Protein 6M3G (pdb70)

B-factor: mean 27.52, std 10.31, range [12.88, 71.53]

InterPro domains:
  IPR019361 Histone PARylation factor 1 [PF10228] (37-336)
  IPR019361 Histone PARylation factor 1 [PTHR13386] (12-345)

Radius of gyration: 20.21 Å; Cα contacts (8 Å, |Δi|>4): 489; chains: 1; bounding box: 52×51×47 Å

Solvent-accessible surface area: 14453 Å² total; per-residue (Å²): 111,130,82,90,65,65,0,41,105,70,11,115,10,58,6,18,84,8,0,19,64,0,21,92,18,0,62,114,40,50,110,89,127,15,3,45,21,0,54,106,25,13,45,2,54,0,3,0,0,0,7,1,23,35,27,93,22,207,130,44,8,9,22,7,41,19,6,31,41,2,0,3,7,1,6,4,0,0,23,16,89,79,166,46,8,34,0,0,0,1,2,2,14,12,16,122,110,118,11,33,4,0,0,17,1,42,8,102,144,50,18,69,3,58,13,15,0,25,4,0,0,0,1,0,39,41,30,0,29,123,51,36,202,111,70,114,74,80,34,48,106,83,3,107,59,8,25,116,78,0,46,73,20,0,173,130,65,67,42,48,38,102,81,119,8,110,119,9,114,78,27,76,155,141,36,35,25,144,4,9,0,33,6,3,6,29,7,97,65,71,196,109,108,56,8,40,82,130,13,70,66,88,52,54,54,0,92,147,26,0,106,76,0,53,108,21,89,46,123,73,98,31,138,94,22,23,42,42,0,91,103,4,20,61,98,4,113,109,0,22,111,90,59,10,50,0,4,1,0,6,0,0,0,0,0,0,2,69,9,18,118,78,1,39,165,8,0,32,96,9,0,14,85,1,0,65,59,24,170,23,80,16,0,2,70,3,0,86,60,3,24,90,87,22,36,127,74,146,16,48,63,52,118

Nearest PDB structures (foldseek):
  6m3g-assembly1_A  TM=1.003E+00  e=3.624E-53  Homo sapiens
  6m3i-assembly1_A  TM=9.997E-01  e=5.090E-49  Homo sapiens
  6tx2-assembly1_A  TM=9.938E-01  e=4.593E-49  Homo sapiens
  6m3h-assembly1_A  TM=9.986E-01  e=1.671E-47  Mus musculus
  6tx3-assembly1_A  TM=9.939E-01  e=2.815E-46  Homo sapiens

Organism: Homo sapiens (NCBI:txid9606)

Foldseek 3Di:
DVLQCVLCVLLVAHEDPLVVLQLVLLCVQPVVASQCSCCVLQQKGFDQSVCSVVVLQCFHSLLALQAQLRASQWGWTMFGDLVQRWTKTFGHLFRVDYGQAIWIHRRNPANATQQQFRHVLLNVLVSLVVVLVDDDPVSNVVSVVSNVSSVVSCVVVVGDNDSQDPSNVVVVVQFPDLAPRRVGHHADQDPVRQAADEFPDDLVVVLVLVVQLVPPPDPVSNVVSCVSVVVRVVVCVVSVVRNNLVSLCRSLSNLSRSRDLVCLVVNLVRHLVSCVSRVRNSSSVSSNVCSVPSDNDDSRRSD

GO terms:
  GO:0090734 site of DNA damage (C, IDA)
  GO:0006281 DNA repair (P, IDA)
  GO:0006302 double-strand break repair (P, IDA)
  GO:0000785 chromatin (C, IDA)
  GO:0005634 nucleus (C, IDA)
  GO:0003682 chromatin binding (F, IDA)
  GO:0010835 regulation of protein ADP-ribosylation (P, IDA)
  GO:0042393 histone binding (F, IDA)
  GO:0140768 protein ADP-ribosyltransferase-substrate adaptor activity (F, IDA)
  GO:0005694 chromosome (C, EXP)
  GO:0006974 DNA damage response (P, IMP)
  GO:0005515 protein binding (F, IPI)
  GO:0140861 DNA repair-dependent chromatin remodeling (P, IDA)

Secondary structure (DSSP, 8-state):
-HHHHHHHHHHT----HHHHHHHHHHHHH-SS-GGGTTHHHHS-EE-THHHHHTTTT---TTSTT--TT--TTEEEEEE--TTTTEEEEEE-SSTTS--SEEEEEETTT-S--EE--SSHHHHHHHHHHHHHTT--HHHHHHHHHHHHHHHHHHHHHT----SS-HHHHHHHTT-SB-TTTSS-B-----TT-TT----SS-HHHHHHHHHHHHT-SSHHHHHHHTHHHHHHHHHHHHHHHTT-THHHHHHHHHHHHH--GGGHHHHHHHHHHHHHHTT-HHHHHHHHHHHHT--SS---TT-

Structure (mmCIF, N/CA/C/O backbone):
data_6M3G
#
_entry.id   6M3G
#
_cell.length_a   89.981
_cell.length_b   89.981
_cell.length_c   226.880
_cell.angle_alpha   90.000
_cell.angle_beta   90.000
_cell.angle_gamma   120.000
#
_symmetry.space_group_name_H-M   'H 3 2'
#
loop_
_entity.id
_entity.type
_entity.pdbx_description
1 polymer 'Histone PARylation factor 1'
2 water water
#
loop_
_atom_site.group_PDB
_atom_site.id
_atom_site.type_symbol
_atom_site.label_atom_id
_atom_site.label_alt_id
_atom_site.label_comp_id
_atom_site.label_asym_id
_atom_site.label_entity_id
_atom_site.label_seq_id
_atom_site.pdbx_PDB_ins_code
_atom_site.Cartn_x
_atom_site.Cartn_y
_atom_site.Cartn_z
_atom_site.occupancy
_atom_site.B_iso_or_equiv
_atom_site.auth_seq_id
_atom_site.auth_comp_id
_atom_site.auth_asym_id
_atom_site.auth_atom_id
_atom_site.pdbx_PDB_model_num
ATOM 1 N N . SER A 1 35 ? 45.32800 8.71300 73.05600 1.000 59.84814 35 SER A N 1
ATOM 2 C CA . SER A 1 35 ? 44.20200 9.62200 73.16700 1.000 59.32720 35 SER A CA 1
ATOM 3 C C . SER A 1 35 ? 44.31900 10.79000 72.18700 1.000 63.10750 35 SER A C 1
ATOM 4 O O . SER A 1 35 ? 43.32100 11.38800 71.81900 1.000 61.27014 35 SER A O 1
ATOM 6 N N . ASP A 1 36 ? 45.54200 11.14600 71.81500 1.000 63.96011 36 ASP A N 1
ATOM 7 C CA . ASP A 1 36 ? 45.77500 12.21000 70.84600 1.000 59.91804 36 ASP A CA 1
ATOM 8 C C . ASP A 1 36 ? 45.23300 11.82800 69.47600 1.000 56.49711 36 ASP A C 1
ATOM 9 O O . ASP A 1 36 ? 44.67100 12.64800 68.76700 1.000 53.56315 36 ASP A O 1
ATOM 14 N N . LEU A 1 37 ? 45.45500 10.58100 69.09200 1.000 49.32994 37 LEU A N 1
ATOM 15 C CA . LEU A 1 37 ? 44.97900 10.08300 67.81300 1.000 51.89342 37 LEU A CA 1
ATOM 16 C C . LEU A 1 37 ? 43.45700 10.05800 67.79400 1.000 45.11208 37 LEU A C 1
ATOM 17 O O . LEU A 1 37 ? 42.84600 10.37200 66.79200 1.000 46.73890 37 LEU A O 1
ATOM 22 N N . ARG A 1 38 ? 42.85100 9.69400 68.91700 1.000 46.18396 38 ARG A N 1
ATOM 23 C CA . ARG A 1 38 ? 41.39800 9.67400 69.03600 1.000 43.76766 38 ARG A CA 1
ATOM 24 C C . ARG A 1 38 ? 40.83900 11.06100 68.85900 1.000 45.01264 38 ARG A C 1
ATOM 25 O O . ARG A 1 38 ? 39.82600 11.23600 68.22100 1.000 37.59289 38 ARG A O 1
ATOM 33 N N . LYS A 1 39 ? 41.51000 12.05700 69.43300 1.000 45.15356 39 LYS A N 1
ATOM 34 C CA . LYS A 1 39 ? 41.07900 13.43500 69.31300 1.000 45.98375 39 LYS A CA 1
ATOM 35 C C . LYS A 1 39 ? 41.10600 13.88400 67.87100 1.000 45.55369 39 LYS A C 1
ATOM 36 O O . LYS A 1 39 ? 40.20500 14.57400 67.41900 1.000 42.20043 39 LYS A O 1
ATOM 39 N N . GLU A 1 40 ? 42.14600 13.48300 67.15400 1.000 38.56165 40 GLU A N 1
ATOM 40 C CA . GLU A 1 40 ? 42.28600 13.81900 65.76300 1.000 40.45957 40 GLU A CA 1
ATOM 41 C C . GLU A 1 40 ? 41.14200 13.21400 64.97000 1.000 41.86980 40 GLU A C 1
ATOM 42 O O . GLU A 1 40 ? 40.52200 13.88400 64.17100 1.000 34.63373 40 GLU A O 1
ATOM 48 N N . VAL A 1 41 ? 40.87500 11.93900 65.19400 1.000 36.48214 41 VAL A N 1
ATOM 49 C CA . VAL A 1 41 ? 39.79200 11.30200 64.45200 1.000 40.49804 41 VAL A CA 1
ATOM 50 C C . VAL A 1 41 ? 38.47300 12.00000 64.75200 1.000 34.35995 41 VAL A C 1
ATOM 51 O O . VAL A 1 41 ? 37.71000 12.35700 63.84600 1.000 35.76271 41 VAL A O 1
ATOM 55 N N . GLU A 1 42 ? 38.19800 12.22600 66.03100 1.000 34.14271 42 GLU A N 1
ATOM 56 C CA . GLU A 1 42 ? 36.88700 12.71700 66.41700 1.000 34.95956 42 GLU A CA 1
ATOM 57 C C . GLU A 1 42 ? 36.72500 14.20600 66.13600 1.000 38.42646 42 GLU A C 1
ATOM 58 O O . GLU A 1 42 ? 35.61200 14.65000 65.83700 1.000 38.57423 42 GLU A O 1
ATOM 64 N N . ASN A 1 43 ? 37.80800 14.98700 66.17600 1.000 36.96164 43 ASN A N 1
ATOM 65 C CA . ASN A 1 43 ? 37.68400 16.40300 65.83500 1.000 40.15631 43 ASN A CA 1
ATOM 66 C C . ASN A 1 43 ? 37.48700 16.61700 64.33900 1.000 37.15507 43 ASN A C 1
ATOM 67 O O . ASN A 1 43 ? 36.79500 17.56100 63.93800 1.000 37.66346 43 ASN A O 1
ATOM 72 N N . HIS A 1 44 ? 38.08500 15.76600 63.50200 1.000 33.58938 44 HIS A N 1
ATOM 73 C CA . HIS A 1 44 ? 37.91100 15.92200 62.06000 1.000 30.11728 44 HIS A CA 1
ATOM 74 C C . HIS A 1 44 ? 36.45900 15.71400 61.64900 1.000 29.49454 44 HIS A C 1
ATOM 75 O O . HIS A 1 44 ? 35.95400 16.41900 60.76900 1.000 32.75457 44 HIS A O 1
ATOM 82 N N . TYR A 1 45 ? 35.77800 14.74900 62.26500 1.000 26.26793 45 TYR A N 1
ATOM 83 C CA . TYR A 1 45 ? 34.37800 14.49700 61.95700 1.000 29.03263 45 TYR A CA 1
ATOM 84 C C . TYR A 1 45 ? 33.42000 15.21400 62.89700 1.000 34.68395 45 TYR A C 1
ATOM 85 O O . TYR A 1 45 ? 32.21700 15.25300 62.61300 1.000 28.53173 45 TYR A O 1
ATOM 94 N N . LYS A 1 46 ? 33.92000 15.76500 64.00500 1.000 27.54214 46 LYS A N 1
ATOM 95 C CA . LYS A 1 46 ? 33.08000 16.33800 65.05600 1.000 29.53313 46 LYS A CA 1
ATOM 96 C C . LYS A 1 46 ? 32.06100 15.31500 65.55000 1.000 23.85560 46 LYS A C 1
ATOM 97 O O . LYS A 1 46 ? 30.93100 15.65300 65.91000 1.000 29.16423 46 LYS A O 1
ATOM 103 N N . LEU A 1 47 ? 32.48800 14.05600 65.60000 1.000 26.16332 47 LEU A N 1
ATOM 104 C CA . LEU A 1 47 ? 31.66800 12.94800 66.06500 1.000 24.11817 47 LEU A CA 1
ATOM 105 C C . LEU A 1 47 ? 32.52300 12.06600 66.96000 1.000 24.55800 47 LEU A C 1
ATOM 106 O O . LEU A 1 47 ? 33.65100 11.72400 66.59300 1.000 29.74179 47 LEU A O 1
ATOM 111 N N . SER A 1 48 ? 31.99300 11.70100 68.12100 1.000 25.30986 48 SER A N 1
ATOM 112 C CA . SER A 1 48 ? 32.63400 10.68700 68.94200 1.000 27.99749 48 SER A CA 1
ATOM 113 C C . SER A 1 48 ? 32.46100 9.31600 68.30800 1.000 30.26191 48 SER A C 1
ATOM 114 O O . SER A 1 48 ? 31.42700 9.01400 67.70300 1.000 28.06352 48 SER A O 1
ATOM 117 N N A LEU A 1 49 ? 33.47400 8.48800 68.44000 0.500 26.73733 49 LEU A N 1
ATOM 118 N N B LEU A 1 49 ? 33.46900 8.48200 68.46600 0.500 26.74221 49 LEU A N 1
ATOM 119 C CA A LEU A 1 49 ? 33.35600 7.13400 67.93000 0.500 23.81007 49 LEU A CA 1
ATOM 120 C CA B LEU A 1 49 ? 33.38300 7.13100 67.94100 0.500 23.82386 49 LEU A CA 1
ATOM 121 C C A LEU A 1 49 ? 33.27600 6.13300 69.07400 0.500 24.73796 49 LEU A C 1
ATOM 122 C C B LEU A 1 49 ? 33.28700 6.12300 69.07800 0.500 24.74044 49 LEU A C 1
ATOM 123 O O A LEU A 1 49 ? 33.95400 6.30100 70.09600 0.500 23.87853 49 LEU A O 1
ATOM 124 O O B LEU A 1 49 ? 33.96500 6.27900 70.10100 0.500 23.88098 49 LEU A O 1
ATOM 133 N N . PRO A 1 50 ? 32.45900 5.09300 68.93400 1.000 20.94432 50 PRO A N 1
ATOM 134 C CA . PRO A 1 50 ? 32.29700 4.12200 70.01500 1.000 20.46929 50 PRO A CA 1
ATOM 135 C C . PRO A 1 50 ? 33.52600 3.23600 70.14800 1.000 21.03968 50 PRO A C 1
ATOM 136 O O . PRO A 1 50 ? 34.36200 3.13300 69.24400 1.000 21.47513 50 PRO A O 1
ATOM 140 N N . GLU A 1 51 ? 33.61500 2.57200 71.30400 1.000 20.21396 51 GLU A N 1
ATOM 141 C CA . GLU A 1 51 ? 34.77700 1.73500 71.59400 1.000 21.71014 51 GLU A CA 1
ATOM 142 C C . GLU A 1 51 ? 34.97000 0.62900 70.56600 1.000 21.90117 51 GLU A C 1
ATOM 143 O O . GLU A 1 51 ? 36.11000 0.23300 70.30200 1.000 23.30898 51 GLU A O 1
ATOM 149 N N . ASP A 1 52 ? 33.89000 0.08700 69.98900 1.000 21.06250 52 ASP A N 1
ATOM 150 C CA . ASP A 1 52 ? 34.09300 -1.00000 69.03800 1.000 20.23255 52 ASP A CA 1
ATOM 151 C C . ASP A 1 52 ? 34.86700 -0.52300 67.82000 1.000 18.86915 52 ASP A C 1
ATOM 152 O O . ASP A 1 52 ? 35.55700 -1.32200 67.17000 1.000 20.18246 52 ASP A O 1
ATOM 157 N N . PHE A 1 53 ? 34.76300 0.76400 67.49200 1.000 18.26494 53 PHE A N 1
ATOM 158 C CA . PHE A 1 53 ? 35.52800 1.30200 66.37200 1.000 19.43465 53 PHE A CA 1
ATOM 159 C C . PHE A 1 53 ? 37.01900 1.11600 66.61500 1.000 18.58766 53 PHE A C 1
ATOM 160 O O . PHE A 1 53 ? 37.74900 0.60500 65.75100 1.000 19.60601 53 PHE A O 1
ATOM 168 N N . TYR A 1 54 ? 37.47800 1.50500 67.80500 1.000 21.03504 54 TYR A N 1
ATOM 169 C CA . TYR A 1 54 ? 38.89800 1.43400 68.12800 1.000 22.01629 54 TYR A CA 1
ATOM 170 C C . TYR A 1 54 ? 39.34200 -0.00200 68.36100 1.000 21.87706 54 TYR A C 1
ATOM 171 O O . TYR A 1 54 ? 40.43600 -0.39400 67.93900 1.000 22.65713 54 TYR A O 1
ATOM 180 N N . HIS A 1 55 ? 38.50900 -0.81000 69.01200 1.000 19.02921 55 HIS A N 1
ATOM 181 C CA . HIS A 1 55 ? 38.87900 -2.20800 69.18700 1.000 20.02795 55 HIS A CA 1
ATOM 182 C C . HIS A 1 55 ? 38.96700 -2.93200 67.85400 1.000 20.93055 55 HIS A C 1
ATOM 183 O O . HIS A 1 55 ? 39.82500 -3.80200 67.67700 1.000 23.32316 55 HIS A O 1
ATOM 190 N N . PHE A 1 56 ? 38.11900 -2.57100 66.88700 1.000 19.52837 56 PHE A N 1
ATOM 191 C CA . PHE A 1 56 ? 38.17800 -3.26900 65.61300 1.000 19.19726 56 PHE A CA 1
ATOM 192 C C . PHE A 1 56 ? 39.43800 -2.89400 64.83500 1.000 20.26397 56 PHE A C 1
ATOM 193 O O . PHE A 1 56 ? 39.98400 -3.72600 64.10800 1.000 22.92316 56 PHE A O 1
ATOM 201 N N . TRP A 1 57 ? 39.92400 -1.66300 64.99100 1.000 24.05797 57 TRP A N 1
ATOM 202 C CA . TRP A 1 57 ? 41.21900 -1.32200 64.40600 1.000 24.33800 57 TRP A CA 1
ATOM 203 C C . TRP A 1 57 ? 42.30800 -2.24500 64.93400 1.000 27.84533 57 TRP A C 1
ATOM 204 O O . TRP A 1 57 ? 43.08900 -2.81200 64.15900 1.000 26.52556 57 TRP A O 1
ATOM 215 N N . LYS A 1 58 ? 42.35000 -2.43100 66.25900 1.000 24.85946 58 LYS A N 1
ATOM 216 C CA . LYS A 1 58 ? 43.35700 -3.30200 66.86100 1.000 26.85847 58 LYS A CA 1
ATOM 217 C C . LYS A 1 58 ? 43.20200 -4.73600 66.37900 1.000 24.35971 58 LYS A C 1
ATOM 218 O O . LYS A 1 58 ? 44.19800 -5.44200 66.17300 1.000 27.46286 58 LYS A O 1
ATOM 222 N N . PHE A 1 59 ? 41.95900 -5.19300 66.19400 1.000 25.91735 59 PHE A N 1
ATOM 223 C CA . PHE A 1 59 ? 41.75400 -6.52600 65.64500 1.000 22.36152 59 PHE A CA 1
ATOM 224 C C . PHE A 1 59 ? 42.38000 -6.64000 64.26200 1.000 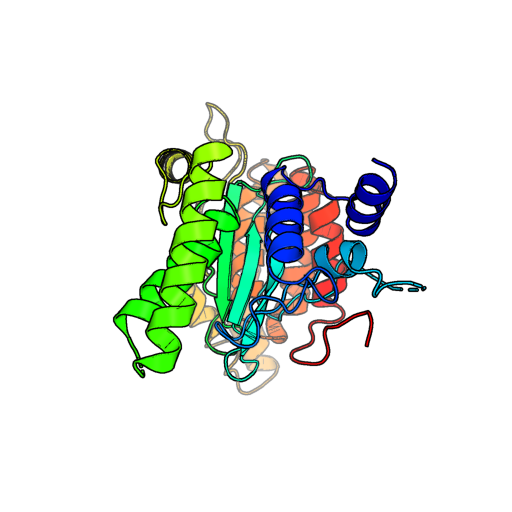27.19827 59 PHE A C 1
ATOM 225 O O . PHE A 1 59 ? 43.02800 -7.64400 63.94400 1.000 26.42751 59 PHE A O 1
ATOM 233 N N . CYS A 1 60 ? 42.18800 -5.61900 63.42300 1.000 27.48014 60 CYS A N 1
ATOM 234 C CA . CYS A 1 60 ? 42.73600 -5.64000 62.07600 1.000 28.50041 60 CYS A CA 1
ATOM 235 C C . CYS A 1 60 ? 44.24300 -5.42400 62.07400 1.000 27.78696 60 CYS A C 1
ATOM 236 O O . CYS A 1 60 ? 44.91600 -5.85100 61.12800 1.000 31.34414 60 CYS A O 1
ATOM 239 N N . GLU A 1 61 ? 44.77500 -4.76100 63.10500 1.000 27.71826 61 GLU A N 1
ATOM 240 C CA . GLU A 1 61 ? 46.22300 -4.65600 63.27300 1.000 34.45509 61 GLU A CA 1
ATOM 241 C C . GLU A 1 61 ? 46.83900 -6.01500 63.57600 1.000 34.63453 61 GLU A C 1
ATOM 242 O O . GLU A 1 61 ? 47.92600 -6.33400 63.08100 1.000 36.27530 61 GLU A O 1
ATOM 248 N N . GLU A 1 62 ? 46.17200 -6.82500 64.40100 1.000 30.50685 62 GLU A N 1
ATOM 249 C CA . GLU A 1 62 ? 46.66100 -8.18000 64.61700 1.000 27.92594 62 GLU A CA 1
ATOM 250 C C . GLU A 1 62 ? 46.61000 -8.98000 63.32300 1.000 36.89837 62 GLU A C 1
ATOM 251 O O . GLU A 1 62 ? 47.51500 -9.76800 63.03400 1.000 38.08208 62 GLU A O 1
ATOM 257 N N . LEU A 1 63 ? 45.57400 -8.77300 62.51900 1.000 33.64466 63 LEU A N 1
ATOM 258 C CA . LEU A 1 63 ? 45.47800 -9.48600 61.25100 1.000 34.95265 63 LEU A CA 1
ATOM 259 C C . LEU A 1 63 ? 46.61500 -9.12700 60.29400 1.000 32.36928 63 LEU A C 1
ATOM 260 O O . LEU A 1 63 ? 47.21000 -10.00000 59.68200 1.000 33.22488 63 LEU A O 1
ATOM 265 N N . ASP A 1 64 ? 46.91900 -7.83900 60.18600 1.000 33.08463 64 ASP A N 1
ATOM 266 C CA . ASP A 1 64 ? 47.99200 -7.37100 59.30800 1.000 34.90054 64 ASP A CA 1
ATOM 267 C C . ASP A 1 64 ? 48.53900 -6.08500 59.90100 1.000 36.28787 64 ASP A C 1
ATOM 268 O O . ASP A 1 64 ? 47.96100 -5.00200 59.70600 1.000 32.67512 64 ASP A O 1
ATOM 273 N N . PRO A 1 65 ? 49.66100 -6.15300 60.62600 1.000 35.25733 65 PRO A N 1
ATOM 274 C CA . PRO A 1 65 ? 50.21300 -4.94000 61.24800 1.000 30.28135 65 PRO A CA 1
ATOM 275 C C . PRO A 1 65 ? 50.65800 -3.89300 60.24700 1.000 32.36449 65 PRO A C 1
ATOM 276 O O . PRO A 1 65 ? 50.67700 -2.70000 60.58300 1.000 39.45273 65 PRO A O 1
ATOM 280 N N . GLU A 1 66 ? 51.02900 -4.30300 59.03000 1.000 35.25797 66 GLU A N 1
ATOM 281 C CA . GLU A 1 66 ? 51.56400 -3.36900 58.04300 1.000 38.36853 66 GLU A CA 1
ATOM 282 C C . GLU A 1 66 ? 50.46400 -2.56700 57.35400 1.000 40.27057 66 GLU A C 1
ATOM 283 O O . GLU A 1 66 ? 50.65800 -1.38300 57.05400 1.000 41.77607 66 GLU A O 1
ATOM 285 N N . LYS A 1 67 ? 49.31200 -3.18100 57.07900 1.000 37.43900 67 LYS A N 1
ATOM 286 C CA . LYS A 1 67 ? 48.19300 -2.49300 56.42700 1.000 35.71434 67 LYS A CA 1
ATOM 287 C C . LYS A 1 67 ? 46.87200 -2.93900 57.04100 1.000 32.48901 67 LYS A C 1
ATOM 288 O O . LYS A 1 67 ? 46.09800 -3.68300 56.42300 1.000 30.96028 67 LYS A O 1
ATOM 294 N N . PRO A 1 68 ? 46.56700 -2.47400 58.26100 1.000 32.81966 68 PRO A N 1
ATOM 295 C CA . PRO A 1 68 ? 45.34300 -2.94200 58.93900 1.000 29.73444 68 PRO A CA 1
ATOM 296 C C . PRO A 1 68 ? 44.07200 -2.63100 58.17500 1.000 28.90072 68 PRO A C 1
ATOM 297 O O . PRO A 1 68 ? 43.13700 -3.44400 58.18400 1.000 26.41712 68 PRO A O 1
ATOM 301 N N A SER A 1 69 ? 44.01900 -1.47400 57.50800 0.500 28.87067 69 SER A N 1
ATOM 302 N N B SER A 1 69 ? 44.11900 -1.47400 57.50800 0.500 28.81614 69 SER A N 1
ATOM 303 C CA A SER A 1 69 ? 42.81700 -1.08900 56.77700 0.500 28.06569 69 SER A CA 1
ATOM 304 C CA B SER A 1 69 ? 42.91700 -1.08900 56.77700 0.500 28.09127 69 SER A CA 1
ATOM 305 C C A SER A 1 69 ? 42.49200 -2.05700 55.65200 0.500 31.03976 69 SER A C 1
ATOM 306 C C B SER A 1 69 ? 42.59200 -2.05700 55.65200 0.500 31.03788 69 SER A C 1
ATOM 307 O O A SER A 1 69 ? 41.33700 -2.10600 55.21500 0.500 28.28457 69 SER A O 1
ATOM 308 O O B SER A 1 69 ? 41.43700 -2.10600 55.21500 0.500 28.30285 69 SER A O 1
ATOM 313 N N . ASP A 1 70 ? 43.47300 -2.82500 55.17300 1.000 26.72973 70 ASP A N 1
ATOM 314 C CA . ASP A 1 70 ? 43.27700 -3.73800 54.05300 1.000 28.73281 70 ASP A CA 1
ATOM 315 C C . ASP A 1 70 ? 43.27900 -5.20000 54.47700 1.000 28.52258 70 ASP A C 1
ATOM 316 O O . ASP A 1 70 ? 43.25200 -6.08300 53.61300 1.000 26.41279 70 ASP A O 1
ATOM 321 N N . SER A 1 71 ? 43.27700 -5.47900 55.78800 1.000 24.56081 71 SER A N 1
ATOM 322 C CA . SER A 1 71 ? 43.39900 -6.84700 56.28200 1.000 28.20014 71 SER A CA 1
ATOM 323 C C . SER A 1 71 ? 42.22900 -7.74400 55.89400 1.000 28.38949 71 SER A C 1
ATOM 324 O O . SER A 1 71 ? 42.36400 -8.97200 55.95000 1.000 27.73482 71 SER A O 1
ATOM 327 N N . LEU A 1 72 ? 41.08400 -7.17700 55.51700 1.000 26.45887 72 LEU A N 1
ATOM 328 C CA . LEU A 1 72 ? 39.94900 -7.97700 55.06700 1.000 25.32384 72 LEU A CA 1
ATOM 329 C C . LEU A 1 72 ? 39.71800 -7.87300 53.56500 1.000 24.32535 72 LEU A C 1
ATOM 330 O O . LEU A 1 72 ? 38.71600 -8.39400 53.06300 1.000 24.94695 72 LEU A O 1
ATOM 335 N N A SER A 1 73 ? 40.62200 -7.21700 52.83200 0.500 24.77828 73 SER A N 1
ATOM 336 N N B SER A 1 73 ? 40.62400 -7.22300 52.83000 0.500 24.77731 73 SER A N 1
ATOM 337 C CA A SER A 1 73 ? 40.39100 -6.98600 51.40900 0.500 26.37122 73 SER A CA 1
ATOM 338 C CA B SER A 1 73 ? 40.38100 -6.98800 51.40900 0.500 26.37126 73 SER A CA 1
ATOM 339 C C A SER A 1 73 ? 40.47000 -8.28400 50.61500 0.500 26.27611 73 SER A C 1
ATOM 340 C C B SER A 1 73 ? 40.47400 -8.28000 50.60600 0.500 26.28008 73 SER A C 1
ATOM 341 O O A SER A 1 73 ? 39.59400 -8.57200 49.79100 0.500 27.20262 73 SER A O 1
ATOM 342 O O B SER A 1 73 ? 39.61000 -8.56100 49.76600 0.500 27.19853 73 SER A O 1
ATOM 347 N N . ALA A 1 74 ? 41.52000 -9.07900 50.84100 1.000 26.89080 74 ALA A N 1
ATOM 348 C CA . ALA A 1 74 ? 41.69700 -10.30900 50.06900 1.000 30.23276 74 ALA A CA 1
ATOM 349 C C . ALA A 1 74 ? 40.58900 -11.31500 50.34100 1.000 30.77933 74 ALA A C 1
ATOM 350 O O . ALA A 1 74 ? 40.06700 -11.93500 49.40500 1.000 33.39996 74 ALA A O 1
ATOM 352 N N . SER A 1 75 ? 40.20000 -11.47600 51.61000 1.000 32.03379 75 SER A N 1
ATOM 353 C CA . SER A 1 75 ? 39.24100 -12.51500 51.97200 1.000 28.74129 75 SER A CA 1
ATOM 354 C C . SER A 1 75 ? 37.79500 -12.07100 51.79600 1.000 26.73825 75 SER A C 1
ATOM 355 O O . SER A 1 75 ? 36.94500 -12.87700 51.40400 1.000 28.83079 75 SER A O 1
ATOM 358 N N . LEU A 1 76 ? 37.49600 -10.81000 52.09200 1.000 23.84857 76 LEU A N 1
ATOM 359 C CA . LEU A 1 76 ? 36.11600 -10.33900 52.11800 1.000 26.18840 76 LEU A CA 1
ATOM 360 C C . LEU A 1 76 ? 35.80000 -9.26300 51.09000 1.000 27.58111 76 LEU A C 1
ATOM 361 O O . LEU A 1 76 ? 34.61700 -8.96000 50.87800 1.000 25.12036 76 LEU A O 1
ATOM 366 N N . GLY A 1 77 ? 36.80000 -8.67500 50.44100 1.000 24.48391 77 GLY A N 1
ATOM 367 C CA . GLY A 1 77 ? 36.50900 -7.57700 49.54900 1.000 23.03190 77 GLY A CA 1
ATOM 368 C C . GLY A 1 77 ? 36.12700 -6.30500 50.26200 1.000 24.78914 77 GLY A C 1
ATOM 369 O O . GLY A 1 77 ? 35.49800 -5.42800 49.66100 1.000 24.14164 77 GLY A O 1
ATOM 370 N N . LEU A 1 78 ? 36.49300 -6.17800 51.53300 1.000 22.33561 78 LEU A N 1
ATOM 371 C CA . LEU A 1 78 ? 36.15900 -5.01000 52.33200 1.000 23.92717 78 LEU A CA 1
ATOM 372 C C . LEU A 1 78 ? 37.42000 -4.23600 52.68000 1.000 24.05701 78 LEU A C 1
ATOM 373 O O . LEU A 1 78 ? 38.48600 -4.81800 52.89000 1.000 28.34843 78 LEU A O 1
ATOM 378 N N . GLN A 1 79 ? 37.26200 -2.93300 52.78300 1.000 18.65907 79 GLN A N 1
ATOM 379 C CA . GLN A 1 79 ? 38.33400 -2.06800 53.20500 1.000 23.25755 79 GLN A CA 1
ATOM 380 C C . GLN A 1 79 ? 37.83100 -1.06500 54.24700 1.000 27.06460 79 GLN A C 1
ATOM 381 O O . GLN A 1 79 ? 36.76600 -0.49300 54.08600 1.000 21.91919 79 GLN A O 1
ATOM 387 N N . LEU A 1 80 ? 38.60700 -0.86600 55.30200 1.000 22.52611 80 LEU A N 1
ATOM 388 C CA . LEU A 1 80 ? 38.29300 0.12500 56.32400 1.000 22.70769 80 LEU A CA 1
ATOM 389 C C . LEU A 1 80 ? 38.65800 1.51700 55.81100 1.000 26.90723 80 LEU A C 1
ATOM 390 O O . LEU A 1 80 ? 39.77100 1.73400 55.31500 1.000 26.09934 80 LEU A O 1
ATOM 395 N N . VAL A 1 81 ? 37.71100 2.45600 55.90200 1.000 24.03732 81 VAL A N 1
ATOM 396 C CA . VAL A 1 81 ? 37.88400 3.81300 55.38100 1.000 21.90655 81 VAL A CA 1
ATOM 397 C C . VAL A 1 81 ? 37.19000 4.80800 56.30300 1.000 20.93066 81 VAL A C 1
ATOM 398 O O . VAL A 1 81 ? 36.74200 4.44900 57.39800 1.000 20.90840 81 VAL A O 1
ATOM 402 N N . GLY A 1 82 ? 37.06300 6.05400 55.85200 1.000 20.08336 82 GLY A N 1
ATOM 403 C CA . GLY A 1 82 ? 36.39400 7.07200 56.62300 1.000 22.37221 82 GLY A CA 1
ATOM 404 C C . GLY A 1 82 ? 37.21600 7.51200 57.81000 1.000 25.31172 82 GLY A C 1
ATOM 405 O O . GLY A 1 82 ? 38.36700 7.93800 57.66600 1.000 23.69484 82 GLY A O 1
ATOM 406 N N . PRO A 1 83 ? 36.65900 7.41900 59.01800 1.000 21.80389 83 PRO A N 1
ATOM 407 C CA . PRO A 1 83 ? 37.49400 7.67900 60.19700 1.000 22.20317 83 PRO A CA 1
ATOM 408 C C . PRO A 1 83 ? 38.63600 6.68200 60.32200 1.000 24.47465 83 PRO A C 1
ATOM 409 O O . PRO A 1 83 ? 39.64600 6.99700 60.97200 1.000 25.19342 83 PRO A O 1
ATOM 413 N N . TYR A 1 84 ? 38.53000 5.50500 59.68900 1.000 22.09861 84 TYR A N 1
ATOM 414 C CA . TYR A 1 84 ? 39.66800 4.58600 59.66900 1.000 23.46659 84 TYR A CA 1
ATOM 415 C C . TYR A 1 84 ? 40.81400 5.13100 58.82100 1.000 27.51318 84 TYR A C 1
ATOM 416 O O . TYR A 1 84 ? 41.97100 4.75300 59.04600 1.000 27.84952 84 TYR A O 1
ATOM 425 N N . ASP A 1 85 ? 40.52000 5.99400 57.83600 1.000 23.75578 85 ASP A N 1
ATOM 426 C CA . ASP A 1 85 ? 41.60200 6.58500 57.04600 1.000 25.87986 85 ASP A CA 1
ATOM 427 C C . ASP A 1 85 ? 42.50100 7.44100 57.92100 1.000 30.38949 85 ASP A C 1
ATOM 428 O O . ASP A 1 85 ? 43.70000 7.57100 57.64300 1.000 30.05201 85 ASP A O 1
ATOM 433 N N . ILE A 1 86 ? 41.93300 8.00200 58.97600 1.000 25.17998 86 ILE A N 1
ATOM 434 C CA . ILE A 1 86 ? 42.68600 8.84100 59.89000 1.000 29.73359 86 ILE A CA 1
ATOM 435 C C . ILE A 1 86 ? 43.55100 7.96300 60.78700 1.000 38.22501 86 ILE A C 1
ATOM 436 O O . ILE A 1 86 ? 44.70700 8.26100 61.03200 1.000 36.02742 86 ILE A O 1
ATOM 441 N N . LEU A 1 87 ? 43.01300 6.83300 61.22400 1.000 30.85912 87 LEU A N 1
ATOM 442 C CA . LEU A 1 87 ? 43.77200 5.88100 62.02800 1.000 30.43718 87 LEU A CA 1
ATOM 443 C C . LEU A 1 87 ? 44.94400 5.31400 61.22900 1.000 35.24343 87 LEU A C 1
ATOM 444 O O . LEU A 1 87 ? 45.99700 5.05100 61.77100 1.000 39.41556 87 LEU A O 1
ATOM 449 N N . ALA A 1 88 ? 44.71500 5.08600 59.94400 1.000 29.94617 88 ALA A N 1
ATOM 450 C CA . ALA A 1 88 ? 45.68800 4.60200 58.98700 1.000 35.34656 88 ALA A CA 1
ATOM 451 C C . ALA A 1 88 ? 46.73600 5.64000 58.55800 1.000 40.23612 88 ALA A C 1
ATOM 452 O O . ALA A 1 88 ? 47.65400 5.30700 57.84200 1.000 42.48994 88 ALA A O 1
ATOM 454 N N . GLY A 1 89 ? 46.53800 6.90100 58.90300 1.000 36.28664 89 GLY A N 1
ATOM 455 C CA . GLY A 1 89 ? 47.48300 7.93700 58.55000 1.000 38.75437 89 GLY A CA 1
ATOM 456 C C . GLY A 1 89 ? 47.40100 8.41200 57.11600 1.000 44.44849 89 GLY A C 1
ATOM 457 O O . GLY A 1 89 ? 48.26000 9.12900 56.65100 1.000 41.17470 89 GLY A O 1
ATOM 458 N N . LYS A 1 90 ? 46.33300 8.05100 56.42000 1.000 40.32992 90 LYS A N 1
ATOM 459 C CA . LYS A 1 90 ? 46.14300 8.43400 55.02000 1.000 33.20464 90 LYS A CA 1
ATOM 460 C C . LYS A 1 90 ? 45.78900 9.89200 54.77200 1.000 33.16797 90 LYS A C 1
ATOM 461 O O . LYS A 1 90 ? 45.81500 10.34100 53.64500 1.000 39.18638 90 LYS A O 1
ATOM 467 N N . HIS A 1 91 ? 45.42100 10.60800 55.81900 1.000 32.02444 91 HIS A N 1
ATOM 468 C CA . HIS A 1 91 ? 45.03200 11.99600 55.74700 1.000 33.98594 91 HIS A CA 1
ATOM 469 C C . HIS A 1 91 ? 46.16000 12.99500 55.90200 1.000 44.65373 91 HIS A C 1
ATOM 470 O O . HIS A 1 91 ? 45.91000 14.18100 55.89300 1.000 49.63061 91 HIS A O 1
ATOM 477 N N . LYS A 1 92 ? 47.38300 12.52500 56.08300 1.000 42.37825 92 LYS A N 1
ATOM 478 C CA . LYS A 1 92 ? 48.51000 13.42800 56.30000 1.000 47.75477 92 LYS A CA 1
ATOM 479 C C . LYS A 1 92 ? 49.02100 14.16700 55.06600 1.000 46.13840 92 LYS A C 1
ATOM 480 O O . LYS A 1 92 ? 48.94100 13.67900 53.94400 1.000 54.02820 92 LYS A O 1
ATOM 486 N N . LEU A 1 100 ? 39.59100 19.92800 52.43100 1.000 49.88844 100 LEU A N 1
ATOM 487 C CA . LEU A 1 100 ? 39.46700 18.67400 53.17200 1.000 47.86814 100 LEU A CA 1
ATOM 488 C C . LEU A 1 100 ? 38.22500 18.64300 54.05800 1.000 40.57053 100 LEU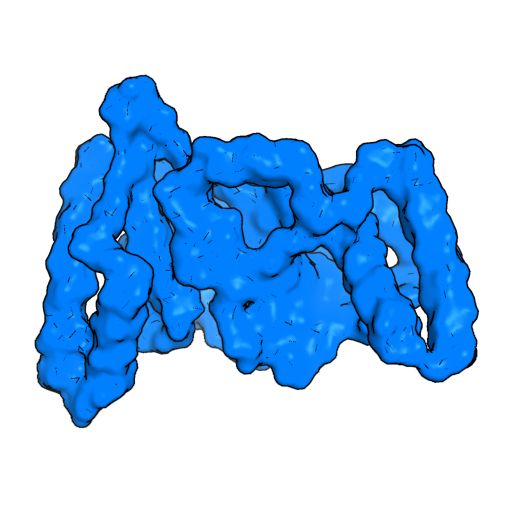 A C 1
ATOM 489 O O . LEU A 1 100 ? 38.28000 19.05800 55.19300 1.000 40.78361 100 LEU A O 1
ATOM 494 N N . ASN A 1 101 ? 37.11500 18.14700 53.52700 1.000 40.83454 101 ASN A N 1
ATOM 495 C CA . ASN A 1 101 ? 35.86800 18.10300 54.28400 1.000 34.25971 101 ASN A CA 1
ATOM 496 C C . ASN A 1 101 ? 35.45700 16.66800 54.64200 1.000 28.50835 101 ASN A C 1
ATOM 497 O O . ASN A 1 101 ? 35.04200 15.93200 53.79200 1.000 31.23445 101 ASN A O 1
ATOM 502 N N . PHE A 1 102 ? 35.51200 16.32800 55.91500 1.000 27.44137 102 PHE A N 1
ATOM 503 C CA . PHE A 1 102 ? 35.16300 14.97300 56.32100 1.000 27.17714 102 PHE A CA 1
ATOM 504 C C . PHE A 1 102 ? 33.64400 14.68400 56.28000 1.000 29.19459 102 PHE A C 1
ATOM 505 O O . PHE A 1 102 ? 33.21800 13.55700 56.31700 1.000 26.62564 102 PHE A O 1
ATOM 513 N N . ASN A 1 103 ? 32.86100 15.73800 56.19200 1.000 27.59763 103 ASN A N 1
ATOM 514 C CA . ASN A 1 103 ? 31.42600 15.63700 56.02700 1.000 25.79788 103 ASN A CA 1
ATOM 515 C C . ASN A 1 103 ? 31.05400 14.94200 54.70700 1.000 26.78612 103 ASN A C 1
ATOM 516 O O . ASN A 1 103 ? 29.99500 14.36600 54.61300 1.000 26.17725 103 ASN A O 1
ATOM 521 N N . LEU A 1 104 ? 31.87800 15.07000 53.66900 1.000 23.72648 104 LEU A N 1
ATOM 522 C CA . LEU A 1 104 ? 31.63300 14.41300 52.40700 1.000 21.23254 104 LEU A CA 1
ATOM 523 C C . LEU A 1 104 ? 32.54500 13.22200 52.14100 1.000 18.76297 104 LEU A C 1
ATOM 524 O O . LEU A 1 104 ? 32.40500 12.57600 51.13000 1.000 21.89431 104 LEU A O 1
ATOM 529 N N . HIS A 1 105 ? 33.44600 12.91200 53.06600 1.000 24.38178 105 HIS A N 1
ATOM 530 C CA . HIS A 1 105 ? 34.41400 11.84900 52.83300 1.000 25.75801 105 HIS A CA 1
ATOM 531 C C . HIS A 1 105 ? 33.73400 10.48400 52.91100 1.000 22.30403 105 HIS A C 1
ATOM 532 O O . HIS A 1 105 ? 33.20400 10.10400 53.96400 1.000 23.78017 105 HIS A O 1
ATOM 539 N N . TRP A 1 106 ? 33.76100 9.74900 51.79500 1.000 20.96936 106 TRP A N 1
ATOM 540 C CA . TRP A 1 106 ? 33.06300 8.47500 51.64400 1.000 23.01004 106 TRP A CA 1
ATOM 541 C C . TRP A 1 106 ? 31.59200 8.61400 52.00800 1.000 21.73088 106 TRP A C 1
ATOM 542 O O . TRP A 1 106 ? 30.96700 7.66800 52.49300 1.000 22.40130 106 TRP A O 1
ATOM 553 N N . ARG A 1 107 ? 31.02800 9.78700 51.74800 1.000 20.47202 107 ARG A N 1
ATOM 554 C CA . ARG A 1 107 ? 29.58500 9.96700 51.84200 1.000 17.93885 107 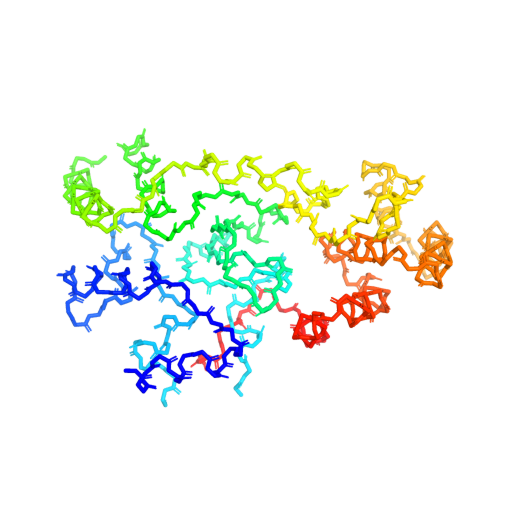ARG A CA 1
ATOM 555 C C . ARG A 1 107 ? 29.00100 9.60400 50.48400 1.000 19.81459 107 ARG A C 1
ATOM 556 O O . ARG A 1 107 ? 29.16800 10.34200 49.50900 1.000 22.66708 107 ARG A O 1
ATOM 564 N N . PHE A 1 108 ? 28.35900 8.44100 50.41000 1.000 19.11954 108 PHE A N 1
ATOM 565 C CA . PHE A 1 108 ? 27.75600 7.96200 49.18100 1.000 16.59142 108 PHE A CA 1
ATOM 566 C C . PHE A 1 108 ? 26.41500 8.66300 48.94400 1.000 16.92589 108 PHE A C 1
ATOM 567 O O . PHE A 1 108 ? 25.89600 9.38100 49.80100 1.000 17.69323 108 PHE A O 1
ATOM 575 N N . TYR A 1 109 ? 25.86400 8.44200 47.74300 1.000 19.04476 109 TYR A N 1
ATOM 576 C CA . TYR A 1 109 ? 24.78400 9.28500 47.23500 1.000 20.64710 109 TYR A CA 1
ATOM 577 C C . TYR A 1 109 ? 23.56400 9.28400 48.14900 1.000 19.95008 109 TYR A C 1
ATOM 578 O O . TYR A 1 109 ? 22.90400 10.31700 48.30500 1.000 19.77415 109 TYR A O 1
ATOM 587 N N . TYR A 1 110 ? 23.24100 8.13300 48.74500 1.000 21.86750 110 TYR A N 1
ATOM 588 C CA . TYR A 1 110 ? 22.05200 7.98600 49.58900 1.000 21.13972 110 TYR A CA 1
ATOM 589 C C . TYR A 1 110 ? 22.37900 7.95100 51.08000 1.000 22.17325 110 TYR A C 1
ATOM 590 O O . TYR A 1 110 ? 21.52800 7.54000 51.88300 1.000 19.13008 110 TYR A O 1
ATOM 599 N N . ASP A 1 111 ? 23.58200 8.36100 51.47700 1.000 17.93013 111 ASP A N 1
ATOM 600 C CA . ASP A 1 111 ? 23.92800 8.37100 52.89200 1.000 18.42851 111 ASP A CA 1
ATOM 601 C C . ASP A 1 111 ? 23.33000 9.59800 53.56600 1.000 18.29433 111 ASP A C 1
ATOM 602 O O . ASP A 1 111 ? 23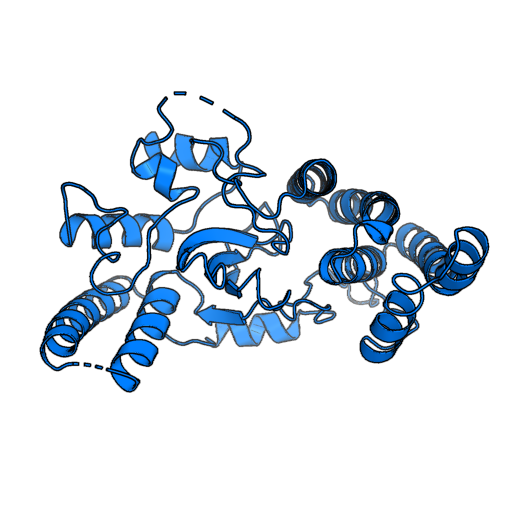.81700 10.71700 53.34200 1.000 18.44798 111 ASP A O 1
ATOM 607 N N . PRO A 1 112 ? 22.32200 9.45800 54.42200 1.000 17.61676 112 PRO A N 1
ATOM 608 C CA . PRO A 1 112 ? 21.81700 10.62500 55.14500 1.000 16.30150 112 PRO A CA 1
ATOM 609 C C . PRO A 1 112 ? 22.81700 11.06600 56.19400 1.000 16.46580 112 PRO A C 1
ATOM 610 O O . PRO A 1 112 ? 23.77800 10.33500 56.48100 1.000 17.41394 112 PRO A O 1
ATOM 614 N N . PRO A 1 113 ? 22.65400 12.25400 56.77400 1.000 16.60755 113 PRO A N 1
ATOM 615 C CA . PRO A 1 113 ? 23.67000 12.74600 57.71900 1.000 18.57133 113 PRO A CA 1
ATOM 616 C C . PRO A 1 113 ? 23.89000 11.83100 58.91700 1.000 18.48307 113 PRO A C 1
ATOM 617 O O . PRO A 1 113 ? 24.96700 11.86500 59.52800 1.000 21.27232 113 PRO A O 1
ATOM 621 N N . GLU A 1 114 ? 22.89200 11.01400 59.26800 1.000 16.09634 114 GLU A N 1
ATOM 622 C CA . GLU A 1 114 ? 23.01400 10.06300 60.37100 1.000 19.49191 114 GLU A CA 1
ATOM 623 C C . GLU A 1 114 ? 24.03100 8.96900 60.09800 1.000 18.39413 114 GLU A C 1
ATOM 624 O O . GLU A 1 114 ? 24.45800 8.29900 61.04500 1.000 18.92475 114 GLU A O 1
ATOM 630 N N . PHE A 1 115 ? 24.40400 8.75900 58.83100 1.000 16.18972 115 PHE A N 1
ATOM 631 C CA . PHE A 1 115 ? 25.15000 7.58800 58.38000 1.000 16.78349 115 PHE A CA 1
ATOM 632 C C . PHE A 1 115 ? 26.58200 8.01100 58.07500 1.000 19.51669 115 PHE A C 1
ATOM 633 O O . PHE A 1 115 ? 26.80100 8.89400 57.23000 1.000 19.02049 115 PHE A O 1
ATOM 641 N N . GLN A 1 116 ? 27.54700 7.37600 58.75400 1.000 17.52095 116 GLN A N 1
ATOM 642 C CA . GLN A 1 116 ? 28.97400 7.68400 58.62700 1.000 19.74200 116 GLN A CA 1
ATOM 643 C C . GLN A 1 116 ? 29.71900 6.44300 58.14000 1.000 15.14030 116 GLN A C 1
ATOM 644 O O . GLN A 1 116 ? 29.95500 5.51300 58.91100 1.000 17.26736 116 GLN A O 1
ATOM 650 N N . THR A 1 117 ? 30.14200 6.45100 56.87600 1.000 16.32641 117 THR A N 1
ATOM 651 C CA . THR A 1 117 ? 30.78000 5.28000 56.28500 1.000 16.46896 117 THR A CA 1
ATOM 652 C C . THR A 1 117 ? 32.07100 4.90700 57.01000 1.000 18.07034 117 THR A C 1
ATOM 653 O O . THR A 1 117 ? 32.91200 5.77300 57.29100 1.000 20.90513 117 THR A O 1
ATOM 657 N N . ILE A 1 118 ? 32.22400 3.61900 57.30300 1.000 16.83229 118 ILE A N 1
ATOM 658 C CA . ILE A 1 118 ? 33.46800 3.09600 57.88000 1.000 16.95379 118 ILE A CA 1
ATOM 659 C C . ILE A 1 118 ? 34.07000 1.95600 57.07700 1.000 19.44889 118 ILE A C 1
ATOM 660 O O . ILE A 1 118 ? 35.27600 1.67300 57.23100 1.000 20.13031 118 ILE A O 1
ATOM 665 N N . ILE A 1 119 ? 33.31800 1.25700 56.23000 1.000 18.41153 119 ILE A N 1
ATOM 666 C CA . ILE A 1 119 ? 33.82100 0.12400 55.45500 1.000 19.56169 119 ILE A CA 1
ATOM 667 C C . ILE A 1 119 ? 33.21200 0.17800 54.05800 1.000 23.37953 119 ILE A C 1
ATOM 668 O O . ILE A 1 119 ? 32.02200 0.47800 53.89800 1.000 19.33420 119 ILE A O 1
ATOM 673 N N . ILE A 1 120 ? 34.03800 -0.06300 53.02800 1.000 18.92158 120 ILE A N 1
ATOM 674 C CA . ILE A 1 120 ? 33.52700 -0.10300 51.66300 1.000 19.85951 120 ILE A CA 1
ATOM 675 C C . ILE A 1 120 ? 33.80500 -1.46100 51.04400 1.000 19.72938 120 ILE A C 1
ATOM 676 O O . ILE A 1 120 ? 34.80500 -2.12400 51.34500 1.000 21.53888 120 ILE A O 1
ATOM 681 N N . GLY A 1 121 ? 32.88300 -1.88200 50.18400 1.000 21.86891 121 GLY A N 1
ATOM 682 C CA . GLY A 1 121 ? 33.05100 -3.09400 49.41000 1.000 23.38403 121 GLY A CA 1
ATOM 683 C C . GLY A 1 121 ? 33.05900 -2.76400 47.93300 1.000 22.26935 121 GLY A C 1
ATOM 684 O O . GLY A 1 121 ? 33.51200 -1.68800 47.54000 1.000 25.85324 121 GLY A O 1
ATOM 685 N N . ASP A 1 122 ? 32.49500 -3.65400 47.12600 1.000 28.68475 122 ASP A N 1
ATOM 686 C CA . ASP A 1 122 ? 32.60200 -3.54200 45.67600 1.000 30.58744 122 ASP A CA 1
ATOM 687 C C . ASP A 1 122 ? 31.94200 -2.26800 45.17100 1.000 30.74308 122 ASP A C 1
ATOM 688 O O . ASP A 1 122 ? 30.79400 -1.96600 45.51700 1.000 24.76420 122 ASP A O 1
ATOM 693 N N . ASN A 1 123 ? 32.66700 -1.52300 44.33400 1.000 31.58280 123 ASN A N 1
ATOM 694 C CA . ASN A 1 123 ? 32.10600 -0.31100 43.75800 1.000 29.95455 123 ASN A CA 1
ATOM 695 C C . ASN A 1 123 ? 31.09000 -0.60000 42.66100 1.000 22.59944 123 ASN A C 1
ATOM 696 O O . ASN A 1 123 ? 30.40800 0.32800 42.22400 1.000 26.55404 123 ASN A O 1
ATOM 701 N N . LYS A 1 124 ? 30.95800 -1.85100 42.22500 1.000 26.15455 124 LYS A N 1
ATOM 702 C CA . LYS A 1 124 ? 29.91500 -2.19600 41.26100 1.000 29.03945 124 LYS A CA 1
ATOM 703 C C . LYS A 1 124 ? 28.52700 -2.01400 41.86800 1.000 27.86328 124 LYS A C 1
ATOM 704 O O . LYS A 1 124 ? 27.59200 -1.56700 41.19200 1.000 26.89735 124 LYS A O 1
ATOM 710 N N . THR A 1 125 ? 28.37300 -2.35200 43.14700 1.000 26.92180 125 THR A N 1
ATOM 711 C CA . THR A 1 125 ? 27.13900 -2.08100 43.86800 1.000 24.63627 125 THR A CA 1
ATOM 712 C C . THR A 1 125 ? 27.26800 -0.88600 44.79700 1.000 19.82087 125 THR A C 1
ATOM 713 O O . THR A 1 125 ? 26.24700 -0.39900 45.30100 1.000 20.72833 125 THR A O 1
ATOM 717 N N . GLN A 1 126 ? 28.49100 -0.42200 45.04200 1.000 19.22759 126 GLN A N 1
ATOM 718 C CA . GLN A 1 126 ? 28.78500 0.59000 46.06300 1.000 19.70226 126 GLN A CA 1
ATOM 719 C C . GLN A 1 126 ? 28.26700 0.14100 47.42900 1.000 19.64792 126 GLN A C 1
ATOM 720 O O . GLN A 1 126 ? 27.69600 0.92100 48.19800 1.000 20.07421 126 GLN A O 1
ATOM 726 N N . TYR A 1 127 ? 28.47000 -1.13900 47.70600 1.000 19.84161 127 TYR A N 1
ATOM 727 C CA . TYR A 1 127 ? 28.29200 -1.66400 49.04800 1.000 20.41182 127 TYR A CA 1
ATOM 728 C C . TYR A 1 127 ? 29.17500 -0.89800 50.02100 1.000 18.75078 127 TYR A C 1
ATOM 729 O O . TYR A 1 127 ? 30.35900 -0.67700 49.76000 1.000 19.70236 127 TYR A O 1
ATOM 738 N N . HIS A 1 128 ? 28.60800 -0.50700 51.16100 1.000 17.80607 128 HIS A N 1
ATOM 739 C CA . HIS A 1 128 ? 29.41300 0.09000 52.21400 1.000 16.47573 128 HIS A CA 1
ATOM 740 C C . HIS A 1 128 ? 28.65200 -0.03800 53.52200 1.000 18.40255 128 HIS A C 1
ATOM 741 O O . HIS A 1 128 ? 27.42800 -0.20800 53.53300 1.000 17.97648 128 HIS A O 1
ATOM 748 N N . MET A 1 129 ? 29.40400 0.01200 54.61600 1.000 15.98369 129 MET A N 1
ATOM 749 C CA . MET A 1 129 ? 28.86800 -0.00500 55.97900 1.000 17.70898 129 MET A CA 1
ATOM 750 C C . MET A 1 129 ? 29.14100 1.32800 56.64400 1.000 18.94353 129 MET A C 1
ATOM 751 O O . MET A 1 129 ? 30.17100 1.96100 56.39200 1.000 17.74003 129 MET A O 1
ATOM 756 N N . GLY A 1 130 ? 28.23500 1.74000 57.53100 1.000 15.31759 130 GLY A N 1
ATOM 757 C CA . GLY A 1 130 ? 28.44800 2.96300 58.28300 1.000 15.96192 130 GLY A CA 1
ATOM 758 C C . GLY A 1 130 ? 27.81400 2.90800 59.65800 1.000 16.54666 130 GLY A C 1
ATOM 759 O O . GLY A 1 130 ? 26.87300 2.14300 59.90700 1.000 18.34255 130 GLY A O 1
ATOM 760 N N . TYR A 1 131 ? 28.35700 3.71700 60.56500 1.000 17.32907 131 TYR A N 1
ATOM 761 C CA . TYR A 1 131 ? 27.66500 3.94600 61.82600 1.000 15.57072 131 TYR A CA 1
ATOM 762 C C . TYR A 1 131 ? 26.43400 4.79800 61.57000 1.000 16.62546 131 TYR A C 1
ATOM 763 O O . TYR A 1 131 ? 26.46800 5.74200 60.77900 1.000 17.16978 131 TYR A O 1
ATOM 772 N N . PHE A 1 132 ? 25.34400 4.47800 62.26200 1.000 16.12466 132 PHE A N 1
ATOM 773 C CA . PHE A 1 132 ? 24.12000 5.26800 62.18800 1.000 16.43624 132 PHE A CA 1
ATOM 774 C C . PHE A 1 132 ? 23.88800 5.90700 63.54900 1.000 15.46214 132 PHE A C 1
ATOM 775 O O . PHE A 1 132 ? 23.81700 5.19700 64.55800 1.000 17.65097 132 PHE A O 1
ATOM 783 N N . ARG A 1 133 ? 23.78700 7.23700 63.57900 1.000 17.30143 133 ARG A N 1
ATOM 784 C CA . ARG A 1 133 ? 23.55000 8.00400 64.79700 1.000 16.98103 133 ARG A CA 1
ATOM 785 C C . ARG A 1 133 ? 22.25700 8.78700 64.65500 1.000 17.22868 133 ARG A C 1
ATOM 786 O O . ARG A 1 133 ? 22.10600 9.55500 63.70400 1.000 18.15288 133 ARG A O 1
ATOM 794 N N . ASP A 1 134 ? 21.35000 8.64300 65.63000 1.000 16.93062 134 ASP A N 1
ATOM 795 C CA . ASP A 1 134 ? 20.18000 9.51900 65.61700 1.000 16.78090 134 ASP A CA 1
ATOM 796 C C . ASP A 1 134 ? 20.55200 10.94800 65.96300 1.000 17.00499 134 ASP A C 1
ATOM 797 O O . ASP A 1 134 ? 19.91000 11.89100 65.48600 1.000 18.72112 134 ASP A O 1
ATOM 802 N N . SER A 1 135 ? 21.58900 11.13200 66.77800 1.000 17.08655 135 SER A N 1
ATOM 803 C CA . SER A 1 135 ? 21.97800 12.47400 67.19100 1.000 19.35982 135 SER A CA 1
ATOM 804 C C . SER A 1 135 ? 23.48800 12.63100 67.09700 1.000 22.92588 135 SER A C 1
ATOM 805 O O . SER A 1 135 ? 24.22600 11.69700 67.43700 1.000 21.00468 135 SER A O 1
ATOM 808 N N . PRO A 1 136 ? 23.97600 13.80300 66.67200 1.000 19.67992 136 PRO A N 1
ATOM 809 C CA . PRO A 1 136 ? 25.43300 14.01400 66.62800 1.000 22.33142 136 PRO A CA 1
ATOM 810 C C . PRO A 1 136 ? 26.08200 13.96000 67.98600 1.000 24.06834 136 PRO A C 1
ATOM 811 O O . PRO A 1 136 ? 27.30600 13.80900 68.06300 1.000 26.28611 136 PRO A O 1
ATOM 815 N N . ASP A 1 137 ? 25.30200 14.08800 69.04100 1.000 23.95828 137 ASP A N 1
ATOM 816 C CA . ASP A 1 137 ? 25.82500 14.09800 70.39600 1.000 27.90124 137 ASP A CA 1
ATOM 817 C C . ASP A 1 137 ? 25.77100 12.75500 71.10700 1.000 29.58966 137 ASP A C 1
ATOM 818 O O . ASP A 1 137 ? 26.10900 12.66400 72.27300 1.000 32.05013 137 ASP A O 1
ATOM 823 N N . GLU A 1 138 ? 25.34800 11.72100 70.39900 1.000 23.64060 138 GLU A N 1
ATOM 824 C CA . GLU A 1 138 ? 25.21700 10.40800 70.98200 1.000 21.33218 138 GLU A CA 1
ATOM 825 C C . GLU A 1 138 ? 25.97400 9.37900 70.17500 1.000 21.70110 138 GLU A C 1
ATOM 826 O O . GLU A 1 138 ? 26.34300 9.62600 69.06000 1.000 24.92338 138 GLU A O 1
ATOM 832 N N . PHE A 1 139 ? 26.26800 8.24600 70.79200 1.000 22.25308 139 PHE A N 1
ATOM 833 C CA . PHE A 1 139 ? 26.96300 7.18300 70.09900 1.000 20.82665 139 PHE A CA 1
ATOM 834 C C . PHE A 1 139 ? 26.07100 6.48900 69.07600 1.000 22.37830 139 PHE A C 1
ATOM 835 O O . PHE A 1 139 ? 24.86200 6.53300 69.16500 1.000 20.40355 139 PHE A O 1
ATOM 843 N N . PRO A 1 140 ? 26.69000 5.87300 68.07700 1.000 17.84028 140 PRO A N 1
ATOM 844 C CA . PRO A 1 140 ? 25.87400 5.16900 67.07600 1.000 17.71305 140 PRO A CA 1
ATOM 845 C C . PRO A 1 140 ? 24.90300 4.19300 67.71900 1.000 18.57103 140 PRO A C 1
ATOM 846 O O . PRO A 1 140 ? 25.22300 3.51500 68.70900 1.000 18.21018 140 PRO A O 1
ATOM 850 N N . VAL A 1 141 ? 23.69100 4.15000 67.16400 1.000 14.65745 141 VAL A N 1
ATOM 851 C CA . VAL A 1 141 ? 22.69200 3.18700 67.60900 1.000 14.41976 141 VAL A CA 1
ATOM 852 C C . VAL A 1 141 ? 22.86300 1.82700 66.94200 1.000 15.84275 141 VAL A C 1
ATOM 853 O O . VAL A 1 141 ? 22.42400 0.81600 67.51400 1.000 18.57697 141 VAL A O 1
ATOM 857 N N . TYR A 1 142 ? 23.49300 1.76200 65.75600 1.000 15.30392 142 TYR A N 1
ATOM 858 C CA . TYR A 1 142 ? 23.82800 0.47700 65.13600 1.000 16.10930 142 TYR A CA 1
ATOM 859 C C . TYR A 1 142 ? 24.69600 0.76000 63.91400 1.000 14.20425 142 TYR A C 1
ATOM 860 O O . TYR A 1 142 ? 25.00500 1.91900 63.61300 1.000 16.44861 142 TYR A O 1
ATOM 869 N N . VAL A 1 143 ? 25.09300 -0.31100 63.22800 1.000 14.93296 143 VAL A N 1
ATOM 870 C CA . VAL A 1 143 ? 25.81000 -0.22400 61.95200 1.000 14.94537 143 VAL A CA 1
ATOM 871 C C . VAL A 1 143 ? 24.82700 -0.54600 60.84000 1.000 15.82437 143 VAL A C 1
ATOM 872 O O . VAL A 1 143 ? 24.14700 -1.57800 60.88600 1.000 16.55189 143 VAL A O 1
ATOM 876 N N . GLY A 1 144 ? 24.74600 0.33800 59.84200 1.000 15.84546 144 GLY A N 1
ATOM 877 C CA . GLY A 1 144 ? 23.89300 0.08600 58.69100 1.000 17.84147 144 GLY A CA 1
ATOM 878 C C . GLY A 1 144 ? 24.69900 -0.17300 57.43700 1.000 17.40626 144 GLY A C 1
ATOM 879 O O . GLY A 1 144 ? 25.85100 0.25000 57.33400 1.000 17.51689 144 GLY A O 1
ATOM 880 N N . ILE A 1 145 ? 24.10000 -0.84700 56.46700 1.000 16.01227 145 ILE A N 1
ATOM 881 C CA . ILE A 1 145 ? 24.75400 -1.05100 55.18500 1.000 17.10174 145 ILE A CA 1
ATOM 882 C C . ILE A 1 145 ? 23.83400 -0.55500 54.07800 1.000 19.03069 145 ILE A C 1
ATOM 883 O O . ILE A 1 145 ? 22.60200 -0.58800 54.18800 1.000 18.29405 145 ILE A O 1
ATOM 888 N N . ASN A 1 146 ? 24.44400 -0.05500 53.01300 1.000 15.25282 146 ASN A N 1
ATOM 889 C CA . ASN A 1 146 ? 23.68600 0.40400 51.86500 1.000 14.62770 146 ASN A CA 1
ATOM 890 C C . ASN A 1 146 ? 24.48100 0.05300 50.62000 1.000 16.85236 146 ASN A C 1
ATOM 891 O O . ASN A 1 146 ? 25.71100 0.00100 50.66600 1.000 18.05504 146 ASN A O 1
ATOM 896 N N . GLU A 1 147 ? 23.77100 -0.24400 49.54000 1.000 17.96015 147 GLU A N 1
ATOM 897 C CA . GLU A 1 147 ? 24.37800 -0.43100 48.21600 1.000 17.30499 147 GLU A CA 1
ATOM 898 C C . GLU A 1 147 ? 23.88600 0.72700 47.36100 1.000 20.01337 147 GLU A C 1
ATOM 899 O O . GLU A 1 147 ? 22.76700 0.68900 46.84200 1.000 19.45252 147 GLU A O 1
ATOM 905 N N . ALA A 1 148 ? 24.73200 1.75300 47.21900 1.000 17.60134 148 ALA A N 1
ATOM 906 C CA . ALA A 1 148 ? 24.26900 3.02600 46.68500 1.000 17.88447 148 ALA A CA 1
ATOM 907 C C . ALA A 1 148 ? 23.93600 2.95700 45.20200 1.000 20.44665 148 ALA A C 1
ATOM 908 O O . ALA A 1 148 ? 23.21000 3.82700 44.71600 1.000 21.74850 148 ALA A O 1
ATOM 910 N N . LYS A 1 149 ? 24.41800 1.94800 44.47900 1.000 19.54422 149 LYS A N 1
ATOM 911 C CA . LYS A 1 149 ? 24.00800 1.80300 43.08900 1.000 19.99926 149 LYS A CA 1
ATOM 912 C C . LYS A 1 149 ? 22.75500 0.96200 42.95300 1.000 22.11908 149 LYS A C 1
ATOM 913 O O . LYS A 1 149 ? 22.23000 0.81700 41.84300 1.000 25.15404 149 LYS A O 1
ATOM 919 N N . LYS A 1 150 ? 22.24500 0.42500 44.06700 1.000 20.56953 150 LYS A N 1
ATOM 920 C CA . LYS A 1 150 ? 21.05800 -0.41400 44.05400 1.000 20.34115 150 LYS A CA 1
ATOM 921 C C . LYS A 1 150 ? 19.81000 0.33400 44.50000 1.000 19.17907 150 LYS A C 1
ATOM 922 O O . LYS A 1 150 ? 18.79100 0.30700 43.79800 1.000 21.57114 150 LYS A O 1
ATOM 928 N N . ASN A 1 151 ? 19.87100 1.02200 45.63900 1.000 19.70490 151 ASN A N 1
ATOM 929 C CA . ASN A 1 151 ? 18.70100 1.69400 46.19400 1.000 21.47794 151 ASN A CA 1
ATOM 930 C C . ASN A 1 151 ? 19.15800 2.55700 47.37100 1.000 17.51936 151 ASN A C 1
ATOM 931 O O . ASN A 1 151 ? 20.35200 2.63400 47.68200 1.000 17.47367 151 ASN A O 1
ATOM 936 N N . CYS A 1 152 ? 18.19800 3.17100 48.05900 1.000 16.93144 152 CYS A N 1
ATOM 937 C CA . CYS A 1 152 ? 18.46000 4.05400 49.18600 1.000 18.28434 152 CYS A CA 1
ATOM 938 C C . CYS A 1 152 ? 18.28700 3.34600 50.53100 1.000 17.36979 152 CYS A C 1
ATOM 939 O O . CYS A 1 152 ? 18.30000 4.00700 51.57500 1.000 16.67387 152 CYS A O 1
ATOM 942 N N . ILE A 1 153 ? 18.10800 2.02800 50.51800 1.000 14.84945 153 ILE A N 1
ATOM 943 C CA . ILE A 1 153 ? 17.74600 1.28400 51.73400 1.000 15.52020 153 ILE A CA 1
ATOM 944 C C . ILE A 1 153 ? 18.96000 1.16600 52.64700 1.000 15.55067 153 ILE A C 1
ATOM 945 O O . ILE A 1 153 ? 20.07100 0.83800 52.20500 1.000 17.94764 153 ILE A O 1
ATOM 950 N N . ILE A 1 154 ? 18.75100 1.42600 53.93900 1.000 14.57443 154 ILE A N 1
ATOM 951 C CA . ILE A 1 154 ? 19.77100 1.22400 54.95900 1.000 14.15749 154 ILE A CA 1
ATOM 952 C C . ILE A 1 154 ? 19.38700 -0.02400 55.73700 1.000 14.41032 154 ILE A C 1
ATOM 953 O O . ILE A 1 154 ? 18.32400 -0.06200 56.36500 1.000 17.28764 154 ILE A O 1
ATOM 958 N N . VAL A 1 155 ? 20.23000 -1.04600 55.66900 1.000 15.37196 155 VAL A N 1
ATOM 959 C CA . VAL A 1 155 ? 19.94000 -2.35800 56.23800 1.000 16.88088 155 VAL A CA 1
ATOM 960 C C . VAL A 1 155 ? 20.65300 -2.44400 57.58500 1.000 17.57130 155 VAL A C 1
ATOM 961 O O . VAL A 1 155 ? 21.88200 -2.36900 57.61400 1.000 17.04554 155 VAL A O 1
ATOM 965 N N . PRO A 1 156 ? 19.93800 -2.59600 58.69400 1.000 17.12517 156 PRO A N 1
ATOM 966 C CA . PRO A 1 156 ? 20.62600 -2.70300 59.98300 1.000 18.75749 156 PRO A CA 1
ATOM 967 C C . PRO A 1 156 ? 21.40600 -4.00300 60.04600 1.000 17.20599 156 PRO A C 1
ATOM 968 O O . PRO A 1 156 ? 20.91800 -5.06600 59.65000 1.000 21.72775 156 PRO A O 1
ATOM 972 N N . ASN A 1 157 ? 22.66900 -3.90700 60.53900 1.000 15.05243 157 ASN A N 1
ATOM 973 C CA . ASN A 1 157 ? 23.55300 -5.06300 60.58900 1.000 16.67388 157 ASN A CA 1
ATOM 974 C C . ASN A 1 157 ? 24.33200 -5.09700 61.90500 1.000 15.50912 157 ASN A C 1
ATOM 975 O O . ASN A 1 157 ? 25.55400 -4.91900 61.95200 1.000 19.97470 157 ASN A O 1
ATOM 980 N N . GLY A 1 158 ? 23.62300 -5.36100 62.98800 1.000 18.62732 158 GLY A N 1
ATOM 981 C CA . GLY A 1 158 ? 24.24200 -5.40500 64.29400 1.000 18.84500 158 GLY A CA 1
ATOM 982 C C . GLY A 1 158 ? 24.45900 -4.01600 64.84600 1.000 16.72276 158 GLY A C 1
ATOM 983 O O . GLY A 1 158 ? 24.26400 -2.99800 64.16800 1.000 16.41347 158 GLY A O 1
ATOM 984 N N . ASP A 1 159 ? 24.85800 -3.96000 66.12100 1.000 15.23355 159 ASP A N 1
ATOM 985 C CA . ASP A 1 159 ? 24.96800 -2.66300 66.78300 1.000 16.76368 159 ASP A CA 1
ATOM 986 C C . ASP A 1 159 ? 26.42000 -2.24600 67.02200 1.000 16.60643 159 ASP A C 1
ATOM 987 O O . ASP A 1 159 ? 26.67900 -1.31600 67.79000 1.000 18.63571 159 ASP A O 1
ATOM 992 N N . ASN A 1 160 ? 27.35500 -2.84800 66.28600 1.000 15.27893 160 ASN A N 1
ATOM 993 C CA . ASN A 1 160 ? 28.78300 -2.55200 66.39100 1.000 15.27466 160 ASN A CA 1
ATOM 994 C C . ASN A 1 160 ? 29.46300 -3.17500 65.17500 1.000 16.68514 160 ASN A C 1
ATOM 995 O O . ASN A 1 160 ? 28.88100 -4.02600 64.49800 1.000 17.20733 160 ASN A O 1
ATOM 1000 N N . VAL A 1 161 ? 30.69600 -2.73700 64.89300 1.000 17.61261 161 VAL A N 1
ATOM 1001 C CA . VAL A 1 161 ? 31.33100 -3.15200 63.63800 1.000 18.84389 161 VAL A CA 1
ATOM 1002 C C . VAL A 1 161 ? 31.79500 -4.61200 63.67500 1.000 19.32381 161 VAL A C 1
ATOM 1003 O O . VAL A 1 161 ? 31.88500 -5.26500 62.62600 1.000 18.40127 161 VAL A O 1
ATOM 1007 N N . PHE A 1 162 ? 32.10100 -5.16800 64.85200 1.000 18.52226 162 PHE A N 1
ATOM 1008 C CA . PHE A 1 162 ? 32.37100 -6.60300 64.90700 1.000 16.05974 162 PHE A CA 1
ATOM 1009 C C . PHE A 1 162 ? 31.17400 -7.40700 64.39200 1.000 17.64867 162 PHE A C 1
ATOM 1010 O O . PHE A 1 162 ? 31.33700 -8.35100 63.60800 1.000 18.18452 162 PHE A O 1
ATOM 1018 N N . ALA A 1 163 ? 29.95800 -7.05700 64.84200 1.000 18.03301 163 ALA A N 1
ATOM 1019 C CA . ALA A 1 163 ? 28.76600 -7.74800 64.36300 1.000 16.63691 163 ALA A CA 1
ATOM 1020 C C . ALA A 1 163 ? 28.61100 -7.59900 62.85600 1.000 18.31458 163 ALA A C 1
ATOM 1021 O O . ALA A 1 163 ? 28.32000 -8.57000 62.15500 1.000 17.34068 163 ALA A O 1
ATOM 1023 N N . ALA A 1 164 ? 28.77300 -6.38100 62.34500 1.000 17.26456 164 ALA A N 1
ATOM 1024 C CA . ALA A 1 164 ? 28.51500 -6.16300 60.92800 1.000 15.67766 164 ALA A CA 1
ATOM 1025 C C . ALA A 1 164 ? 29.45200 -7.00000 60.07300 1.000 19.79550 164 ALA A C 1
ATOM 1026 O O . ALA A 1 164 ? 29.03200 -7.58800 59.06800 1.000 18.95593 164 ALA A O 1
ATOM 1028 N N . VAL A 1 165 ? 30.72000 -7.09200 60.48100 1.000 19.21211 165 VAL A N 1
ATOM 1029 C CA . VAL A 1 165 ? 31.68400 -7.86200 59.70300 1.000 20.27514 165 VAL A CA 1
ATOM 1030 C C . VAL A 1 165 ? 31.45200 -9.35800 59.87900 1.000 20.47340 165 VAL A C 1
ATOM 1031 O O . VAL A 1 165 ? 31.54300 -10.12400 58.91400 1.000 20.94197 165 VAL A O 1
ATOM 1035 N N . LYS A 1 166 ? 31.10300 -9.78800 61.09900 1.000 17.85948 166 LYS A N 1
ATOM 1036 C CA . LYS A 1 166 ? 30.72000 -11.17700 61.34400 1.000 18.13614 166 LYS A CA 1
ATOM 1037 C C . LYS A 1 166 ? 29.56800 -11.61100 60.44700 1.000 20.45262 166 LYS A C 1
ATOM 1038 O O . LYS A 1 166 ? 29.59100 -12.69800 59.85800 1.000 20.60598 166 LYS A O 1
ATOM 1044 N N . LEU A 1 167 ? 28.51600 -10.80000 60.38700 1.000 17.63217 167 LEU A N 1
ATOM 1045 C CA . LEU A 1 167 ? 27.36300 -11.15800 59.57400 1.000 16.65239 167 LEU A CA 1
ATOM 1046 C C . LEU A 1 167 ? 27.73900 -11.23700 58.10600 1.000 20.05901 167 LEU A C 1
ATOM 1047 O O . LEU A 1 167 ? 27.27600 -12.13300 57.38900 1.000 21.21222 167 LEU A O 1
ATOM 1052 N N . PHE A 1 168 ? 28.57000 -10.30300 57.64900 1.000 18.74383 168 PHE A N 1
ATOM 1053 C CA . PHE A 1 168 ? 29.02700 -10.32400 56.26300 1.000 22.75644 168 PHE A CA 1
ATOM 1054 C C . PHE A 1 168 ? 29.79600 -11.60300 55.99200 1.000 23.83424 168 PHE A C 1
ATOM 1055 O O . PHE A 1 168 ? 29.58000 -12.27400 54.97600 1.000 23.52783 168 PHE A O 1
ATOM 1063 N N . LEU A 1 169 ? 30.69200 -11.96000 56.91100 1.000 21.92964 169 LEU A N 1
ATOM 1064 C CA . LEU A 1 169 ? 31.49000 -13.16800 56.75500 1.000 22.54155 169 LEU A CA 1
ATOM 1065 C C . LEU A 1 169 ? 30.61400 -14.41100 56.72700 1.000 27.26995 169 LEU A C 1
ATOM 1066 O O . LEU A 1 169 ? 30.82300 -15.30400 55.89600 1.000 27.77795 169 LEU A O 1
ATOM 1071 N N . THR A 1 170 ? 29.63000 -14.49200 57.63300 1.000 21.90618 170 THR A N 1
ATOM 1072 C CA . THR A 1 170 ? 28.77900 -15.67300 57.72000 1.000 20.17205 170 THR A CA 1
ATOM 1073 C C . THR A 1 170 ? 27.97900 -15.86300 56.44300 1.000 25.70148 170 THR A C 1
ATOM 1074 O O . THR A 1 170 ? 27.81700 -16.99100 55.96500 1.000 28.33409 170 THR A O 1
ATOM 1078 N N . LYS A 1 171 ? 27.46600 -14.77000 55.87900 1.000 23.35211 171 LYS A N 1
ATOM 1079 C CA . LYS A 1 171 ? 26.77200 -14.85400 54.5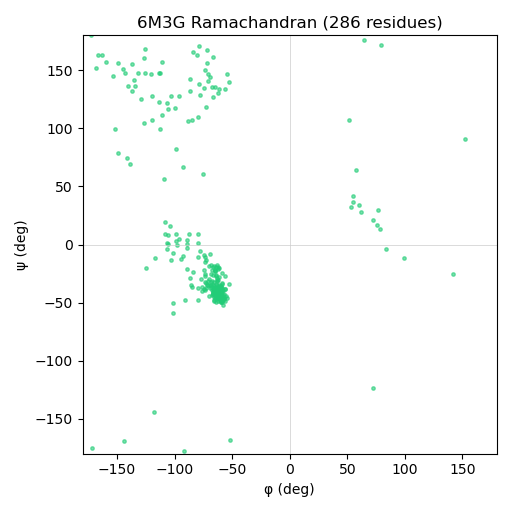9800 1.000 23.98399 171 LYS A CA 1
ATOM 1080 C C . LYS A 1 171 ? 27.71300 -15.33900 53.50000 1.000 33.64988 171 LYS A C 1
ATOM 1081 O O . LYS A 1 171 ? 27.34600 -16.20300 52.69300 1.000 34.01982 171 LYS A O 1
ATOM 1087 N N . LYS A 1 172 ? 28.92800 -14.80500 53.46700 1.000 26.32755 172 LYS A N 1
ATOM 1088 C CA . LYS A 1 172 ? 29.89200 -15.22500 52.46000 1.000 33.08009 172 LYS A CA 1
ATOM 1089 C C . LYS A 1 172 ? 30.24400 -16.70400 52.63600 1.000 37.60169 172 LYS A C 1
ATOM 1090 O O . LYS A 1 172 ? 30.30900 -17.44700 51.66600 1.000 38.90847 172 LYS A O 1
ATOM 1096 N N . LEU A 1 173 ? 30.44900 -17.12800 53.87600 1.000 29.67205 173 LEU A N 1
ATOM 1097 C CA . LEU A 1 173 ? 30.74200 -18.52600 54.17000 1.000 33.69613 173 LEU A CA 1
ATOM 1098 C C . LEU A 1 173 ? 29.62900 -19.44500 53.68000 1.000 43.18736 173 LEU A C 1
ATOM 1099 O O . LEU A 1 173 ? 29.89300 -20.54200 53.17500 1.000 49.96347 173 LEU A O 1
ATOM 1104 N N . ARG A 1 174 ? 28.37600 -19.01600 53.82000 1.000 35.40383 174 ARG A N 1
ATOM 1105 C CA . ARG A 1 174 ? 27.24200 -19.83500 53.42100 1.000 36.82855 174 ARG A CA 1
ATOM 1106 C C . ARG A 1 174 ? 27.00600 -19.84100 51.91600 1.000 41.20876 174 ARG A C 1
ATOM 1107 O O . ARG A 1 174 ? 26.12400 -20.57000 51.45300 1.000 47.99687 174 ARG A O 1
ATOM 1115 N N . GLU A 1 175 ? 27.75300 -19.03400 51.17200 1.000 40.65617 175 GLU A N 1
ATOM 1116 C CA . GLU A 1 175 ? 27.59300 -18.92600 49.72500 1.000 44.26768 175 GLU A CA 1
ATOM 1117 C C . GLU A 1 175 ? 28.63800 -19.69600 48.93000 1.000 52.31474 175 GLU A C 1
ATOM 1118 O O . GLU A 1 175 ? 28.31600 -20.55100 48.11300 1.000 55.58935 175 GLU A O 1
ATOM 1124 N N . ILE A 1 176 ? 29.89700 -19.35400 49.15500 1.000 54.54951 176 ILE A N 1
ATOM 1125 C CA . ILE A 1 176 ? 30.99900 -19.98100 48.44100 1.000 54.49101 176 ILE A CA 1
ATOM 1126 C C . ILE A 1 176 ? 30.96100 -21.50400 48.50300 1.000 52.49683 176 ILE A C 1
ATOM 1127 O O . ILE A 1 176 ? 31.24800 -22.10000 49.53100 1.000 56.01749 176 ILE A O 1
ATOM 1132 N N . ASP A 1 178 ? 34.48500 -22.51300 47.10200 1.000 55.00695 178 ASP A N 1
ATOM 1133 C CA . ASP A 1 178 ? 35.93700 -22.52500 47.08000 1.000 57.65520 178 ASP A CA 1
ATOM 1134 C C . ASP A 1 178 ? 36.49100 -22.90100 48.41900 1.000 63.43798 178 ASP A C 1
ATOM 1135 O O . ASP A 1 178 ? 36.55100 -22.07600 49.31600 1.000 61.84697 178 ASP A O 1
ATOM 1140 N N . LYS A 1 179 ? 37.01200 -24.11100 48.51800 1.000 57.00204 179 LYS A N 1
ATOM 1141 C CA . LYS A 1 179 ? 37.56100 -24.62000 49.75800 1.000 57.63307 179 LYS A CA 1
ATOM 1142 C C . LYS A 1 179 ? 38.71500 -23.79100 50.30500 1.000 62.03088 179 LYS A C 1
ATOM 1143 O O . LYS A 1 179 ? 38.90300 -23.72800 51.51300 1.000 57.09151 179 LYS A O 1
ATOM 1145 N N . LYS A 1 180 ? 39.54700 -23.24500 49.43200 1.000 61.20878 180 LYS A N 1
ATOM 1146 C CA . LYS A 1 180 ? 40.64800 -22.41100 49.89000 1.000 62.44765 180 LYS A CA 1
ATOM 1147 C C . LYS A 1 180 ? 40.14000 -21.16100 50.58800 1.000 63.25383 180 LYS A C 1
ATOM 1148 O O . LYS A 1 180 ? 40.69100 -20.75000 51.60200 1.000 62.21129 180 LYS A O 1
ATOM 1150 N N . LYS A 1 181 ? 39.11000 -20.54200 50.03000 1.000 58.80899 181 LYS A N 1
ATOM 1151 C CA . LYS A 1 181 ? 38.52100 -19.36200 50.63600 1.000 58.31106 181 LYS A CA 1
ATOM 1152 C C . LYS A 1 181 ? 37.87800 -19.70700 51.96900 1.000 51.00883 181 LYS A C 1
ATOM 1153 O O . LYS A 1 181 ? 37.98600 -18.95700 52.91400 1.000 52.71191 181 LYS A O 1
ATOM 1155 N N . ILE A 1 182 ? 37.24200 -20.86000 52.06000 1.000 46.72301 182 ILE A N 1
ATOM 1156 C CA . ILE A 1 182 ? 36.55700 -21.21600 53.28900 1.000 45.20948 182 ILE A CA 1
ATOM 1157 C C . ILE A 1 182 ? 37.46300 -21.31300 54.49600 1.000 52.91935 182 ILE A C 1
ATOM 1158 O O . ILE A 1 182 ? 37.15500 -20.80400 55.56400 1.000 42.54651 182 ILE A O 1
ATOM 1163 N N . ASN A 1 183 ? 38.61200 -21.93200 54.32200 1.000 46.93821 183 ASN A N 1
ATOM 1164 C CA . ASN A 1 183 ? 39.48800 -22.09800 55.44300 1.000 46.51282 183 ASN A CA 1
ATOM 1165 C C . ASN A 1 183 ? 39.97300 -20.78600 55.97400 1.000 41.99832 183 ASN A C 1
ATOM 1166 O O . ASN A 1 183 ? 40.06100 -20.61600 57.15200 1.000 44.12887 183 ASN A O 1
ATOM 1171 N N . LEU A 1 184 ? 40.27200 -19.86500 55.08400 1.000 39.91903 184 LEU A N 1
ATOM 1172 C CA . LEU A 1 184 ? 40.71800 -18.55400 55.45900 1.000 37.03694 184 LEU A CA 1
ATOM 1173 C C . LEU A 1 184 ? 39.62300 -17.76800 56.15900 1.000 42.59626 184 LEU A C 1
ATOM 1174 O O . LEU A 1 184 ? 39.88300 -17.06700 57.11500 1.000 36.79045 184 LEU A O 1
ATOM 1179 N N . LEU A 1 185 ? 38.40700 -17.85900 55.63700 1.000 37.76597 185 LEU A N 1
ATOM 1180 C CA . LEU A 1 185 ? 37.26900 -17.18100 56.23400 1.000 35.27478 185 LEU A CA 1
ATOM 1181 C C . LEU A 1 185 ? 36.97000 -17.72700 57.61400 1.000 30.29170 185 LEU A C 1
ATOM 1182 O O . LEU A 1 185 ? 36.68800 -16.96700 58.51800 1.000 29.02515 185 LEU A O 1
ATOM 1187 N N . LYS A 1 186 ? 37.02300 -19.04800 57.76300 1.000 37.04845 186 LYS A N 1
ATOM 1188 C CA . LYS A 1 186 ? 36.75400 -19.67400 59.05700 1.000 37.72677 186 LYS A CA 1
ATOM 1189 C C . LYS A 1 186 ? 37.77700 -19.25400 60.10100 1.000 36.15830 186 LYS A C 1
ATOM 1190 O O . LYS A 1 186 ? 37.44500 -19.11600 61.28600 1.000 32.73310 186 LYS A O 1
ATOM 1196 N N . ASN A 1 187 ? 39.02900 -19.05500 59.68400 1.000 37.50385 187 ASN A N 1
ATOM 1197 C CA . ASN A 1 187 ? 40.04400 -18.56800 60.61000 1.000 37.12887 187 ASN A CA 1
ATOM 1198 C C . ASN A 1 187 ? 39.71200 -17.16200 61.09300 1.000 37.84979 187 ASN A C 1
ATOM 1199 O O . ASN A 1 187 ? 39.80100 -16.86600 62.28900 1.000 37.08593 187 ASN A O 1
ATOM 1204 N N . ILE A 1 188 ? 39.33500 -16.27600 60.16600 1.000 36.15439 188 ILE A N 1
ATOM 1205 C CA . ILE A 1 188 ? 38.98100 -14.91100 60.54300 1.000 31.27553 188 ILE A CA 1
ATOM 1206 C C . ILE A 1 188 ? 37.73600 -14.91100 61.42200 1.000 27.30052 188 ILE A C 1
ATOM 1207 O O . ILE A 1 188 ? 37.65900 -14.18100 62.41800 1.000 28.48402 188 ILE A O 1
ATOM 1212 N N . ASP A 1 189 ? 36.75600 -15.74700 61.07500 1.000 27.41922 189 ASP A N 1
ATOM 1213 C CA . ASP A 1 189 ? 35.53600 -15.87700 61.86400 1.000 27.81822 189 ASP A CA 1
ATOM 1214 C C . ASP A 1 189 ? 35.84900 -16.26000 63.30600 1.000 31.40572 189 ASP A C 1
ATOM 1215 O O . ASP A 1 189 ? 35.30300 -15.68000 64.25200 1.000 26.08254 189 ASP A O 1
ATOM 1220 N N . GLU A 1 190 ? 36.73300 -17.24200 63.49100 1.000 28.07617 190 GLU A N 1
ATOM 1221 C CA . GLU A 1 190 ? 37.11400 -17.65600 64.83800 1.000 30.48770 190 GLU A CA 1
ATOM 1222 C C . GLU A 1 190 ? 37.71900 -16.49700 65.61800 1.000 25.59860 190 GLU A C 1
ATOM 1223 O O . GLU A 1 190 ? 37.34200 -16.24800 66.77100 1.000 25.74461 190 GLU A O 1
ATOM 1229 N N . LYS A 1 191 ? 38.67900 -15.79400 65.00900 1.000 25.59234 191 LYS A N 1
ATOM 1230 C CA . LYS A 1 191 ? 39.34600 -14.68700 65.68700 1.000 28.23816 191 LYS A CA 1
ATOM 1231 C C . LYS A 1 191 ? 38.37500 -13.54900 65.96400 1.000 26.69254 191 LYS A C 1
ATOM 1232 O O . LYS A 1 191 ? 38.39300 -12.96100 67.05300 1.000 25.40375 191 LYS A O 1
ATOM 1238 N N . LEU A 1 192 ? 37.53400 -13.21700 64.98200 1.000 23.27200 192 LEU A N 1
ATOM 1239 C CA . LEU A 1 192 ? 36.54200 -12.16200 65.17000 1.000 26.58832 192 LEU A CA 1
ATOM 1240 C C . LEU A 1 192 ? 35.60300 -12.50600 66.32000 1.000 22.88478 192 LEU A C 1
ATOM 1241 O O . LEU A 1 192 ? 35.32500 -11.67000 67.19500 1.000 24.35669 192 LEU A O 1
ATOM 1246 N N . THR A 1 193 ? 35.11300 -13.74400 66.33500 1.000 20.17329 193 THR A N 1
ATOM 1247 C CA . THR A 1 193 ? 34.14300 -14.15500 67.34700 1.000 19.61667 193 THR A CA 1
ATOM 1248 C C . THR A 1 193 ? 34.77100 -14.16000 68.73200 1.000 20.95065 193 THR A C 1
ATOM 1249 O O . THR A 1 193 ? 34.15200 -13.71300 69.69900 1.000 22.03939 193 THR A O 1
ATOM 1253 N N . GLU A 1 194 ? 36.01600 -14.62700 68.83200 1.000 24.83451 194 GLU A N 1
ATOM 1254 C CA . GLU A 1 194 ? 36.72000 -14.61800 70.11200 1.000 23.46504 194 GLU A CA 1
ATOM 1255 C C . GLU A 1 194 ? 36.88800 -13.20200 70.65000 1.000 20.90294 194 GLU A C 1
ATOM 1256 O O . GLU A 1 194 ? 36.69400 -12.95300 71.84900 1.000 22.36606 194 GLU A O 1
ATOM 1262 N N . ALA A 1 195 ? 37.26300 -12.26200 69.78200 1.000 20.74381 195 ALA A N 1
ATOM 1263 C CA . ALA A 1 195 ? 37.47000 -10.88600 70.21400 1.000 18.32527 195 ALA A CA 1
ATOM 1264 C C . ALA A 1 195 ? 36.16300 -10.28000 70.70200 1.000 20.37731 195 ALA A C 1
ATOM 1265 O O . ALA A 1 195 ? 36.11800 -9.61900 71.74700 1.000 19.93683 195 ALA A O 1
ATOM 1267 N N . ALA A 1 196 ? 35.08100 -10.49600 69.95000 1.000 21.47140 196 ALA A N 1
ATOM 1268 C CA . ALA A 1 196 ? 33.79700 -9.91800 70.33600 1.000 20.47306 196 ALA A CA 1
ATOM 1269 C C . ALA A 1 196 ? 33.35100 -10.45200 71.68200 1.000 20.79995 196 ALA A C 1
ATOM 1270 O O . ALA A 1 196 ? 32.78400 -9.71600 72.50100 1.000 21.82024 196 ALA A O 1
ATOM 1272 N N . ARG A 1 197 ? 33.60100 -11.73900 71.92200 1.000 20.75875 197 ARG A N 1
ATOM 1273 C CA . ARG A 1 197 ? 33.25700 -12.35200 73.19300 1.000 20.57259 197 ARG A CA 1
ATOM 1274 C C . ARG A 1 197 ? 34.09200 -11.78300 74.33300 1.000 21.09759 197 ARG A C 1
ATOM 1275 O O . ARG A 1 197 ? 33.56600 -11.53000 75.42600 1.000 20.51105 197 ARG A O 1
ATOM 1283 N N . GLU A 1 198 ? 35.39600 -11.57800 74.10300 1.000 19.11418 198 GLU A N 1
ATOM 1284 C CA . GLU A 1 198 ? 36.21600 -10.96200 75.14900 1.000 17.02577 198 GLU A CA 1
ATOM 1285 C C . GLU A 1 198 ? 35.80000 -9.52600 75.43100 1.000 20.62249 198 GLU A C 1
ATOM 1286 O O . GLU A 1 198 ? 35.94600 -9.04800 76.55800 1.000 18.56218 198 GLU A O 1
ATOM 1292 N N . LEU A 1 199 ? 35.31600 -8.80900 74.41700 1.000 17.51784 199 LEU A N 1
ATOM 1293 C CA . LEU A 1 199 ? 35.00400 -7.39500 74.54700 1.000 17.67808 199 LEU A CA 1
ATOM 1294 C C . LEU A 1 199 ? 33.54700 -7.13300 74.93300 1.000 18.66209 199 LEU A C 1
ATOM 1295 O O . LEU A 1 199 ? 33.22100 -5.99400 75.28900 1.000 21.84381 199 LEU A O 1
ATOM 1300 N N . GLY A 1 200 ? 32.71100 -8.16900 74.90900 1.000 19.74356 200 GLY A N 1
ATOM 1301 C CA . GLY A 1 200 ? 31.30000 -8.02400 75.20200 1.000 18.88016 200 GLY A CA 1
ATOM 1302 C C . GLY A 1 200 ? 30.43100 -7.42400 74.11000 1.000 22.42690 200 GLY A C 1
ATOM 1303 O O . GLY A 1 200 ? 29.46000 -6.76500 74.40700 1.000 23.29219 200 GLY A O 1
ATOM 1304 N N . TYR A 1 201 ? 30.81000 -7.62100 72.85400 1.000 18.93399 201 TYR A N 1
ATOM 1305 C CA . TYR A 1 201 ? 30.02700 -7.10200 71.73700 1.000 19.33047 201 TYR A CA 1
ATOM 1306 C C . TYR A 1 201 ? 29.07600 -8.14400 71.15600 1.000 21.43079 201 TYR A C 1
ATOM 1307 O O . TYR A 1 201 ? 29.48600 -9.24000 70.83900 1.000 21.44350 201 TYR A O 1
ATOM 1316 N N . SER A 1 202 ? 27.79800 -7.78500 71.04200 1.000 17.15371 202 SER A N 1
ATOM 1317 C CA . SER A 1 202 ? 26.81100 -8.68300 70.46600 1.000 16.49390 202 SER A CA 1
ATOM 1318 C C . SER A 1 202 ? 27.08300 -8.84200 68.99500 1.000 18.19861 202 SER A C 1
ATOM 1319 O O . SER A 1 202 ? 27.48200 -7.90900 68.33700 1.000 18.00769 202 SER A O 1
ATOM 1322 N N . LEU A 1 203 ? 26.84600 -10.04300 68.49400 1.000 18.81985 203 LEU A N 1
ATOM 1323 C CA . LEU A 1 203 ? 27.05900 -10.33900 67.08900 1.000 17.83962 203 LEU A CA 1
ATOM 1324 C C . LEU A 1 203 ? 25.78100 -10.47700 66.25900 1.000 19.48231 203 LEU A C 1
ATOM 1325 O O . LEU A 1 203 ? 25.83900 -10.74900 65.08300 1.000 19.02085 203 LEU A O 1
ATOM 1330 N N . GLU A 1 204 ? 24.63700 -10.29200 66.89700 1.000 18.82699 204 GLU A N 1
ATOM 1331 C CA . GLU A 1 204 ? 23.35700 -10.42700 66.22800 1.000 16.09270 204 GLU A CA 1
ATOM 1332 C C . GLU A 1 204 ? 23.04600 -9.31600 65.25300 1.000 16.65912 204 GLU A C 1
ATOM 1333 O O . GLU A 1 204 ? 23.42400 -8.19800 65.47600 1.000 16.75802 204 GLU A O 1
ATOM 1339 N N . GLN A 1 205 ? 22.34600 -9.65900 64.17700 1.000 15.54651 205 GLN A N 1
ATOM 1340 C CA . GLN A 1 205 ? 21.93500 -8.65500 63.20300 1.000 16.77238 205 GLN A CA 1
ATOM 1341 C C . GLN A 1 205 ? 20.93200 -7.67500 63.79600 1.000 17.74533 205 GLN A C 1
ATOM 1342 O O . GLN A 1 205 ? 20.98000 -6.47400 63.49100 1.000 16.90955 205 GLN A O 1
ATOM 1348 N N . ARG A 1 206 ? 20.01100 -8.17000 64.62700 1.000 16.94055 206 ARG A N 1
ATOM 1349 C CA . ARG A 1 206 ? 19.05300 -7.33400 65.35700 1.000 17.57663 206 ARG A CA 1
ATOM 1350 C C . ARG A 1 206 ? 19.17100 -7.69900 66.83000 1.000 16.58176 206 ARG A C 1
ATOM 1351 O O . ARG A 1 206 ? 18.68900 -8.75100 67.25000 1.000 19.83047 206 ARG A O 1
ATOM 1359 N N . THR A 1 207 ? 19.81800 -6.83800 67.61200 1.000 15.67816 207 THR A N 1
ATOM 1360 C CA . THR A 1 207 ? 19.94500 -7.07500 69.04300 1.000 16.97076 207 THR A CA 1
ATOM 1361 C C . THR A 1 207 ? 18.70700 -6.59700 69.80500 1.000 15.80223 207 THR A C 1
ATOM 1362 O O . THR A 1 207 ? 17.87400 -5.84700 69.29500 1.000 16.21626 207 THR A O 1
ATOM 1366 N N . VAL A 1 208 ? 18.59200 -7.03700 71.06500 1.000 15.64208 208 VAL A N 1
ATOM 1367 C CA . VAL A 1 208 ? 17.51000 -6.54600 71.91800 1.000 17.08183 208 VAL A CA 1
ATOM 1368 C C . VAL A 1 208 ? 17.55700 -5.02200 72.01200 1.000 16.31955 208 VAL A C 1
ATOM 1369 O O . VAL A 1 208 ? 16.51200 -4.35000 72.01000 1.000 14.83844 208 VAL A O 1
ATOM 1373 N N . LYS A 1 209 ? 18.76700 -4.44800 72.07500 1.000 15.97373 209 LYS A N 1
ATOM 1374 C CA . LYS A 1 209 ? 18.90200 -2.99700 72.13500 1.000 15.21981 209 LYS A CA 1
ATOM 1375 C C . LYS A 1 209 ? 18.28900 -2.35400 70.89700 1.000 17.18800 209 LYS A C 1
ATOM 1376 O O . LYS A 1 209 ? 17.55200 -1.35900 70.98500 1.000 14.58435 209 LYS A O 1
ATOM 1382 N N . MET A 1 210 ? 18.58200 -2.92200 69.73000 1.000 15.22378 210 MET A N 1
ATOM 1383 C CA . MET A 1 210 ? 18.02100 -2.39600 68.49200 1.000 12.87688 210 MET A CA 1
ATOM 1384 C C . MET A 1 210 ? 16.50100 -2.52000 68.49200 1.000 14.59393 210 MET A C 1
ATOM 1385 O O . MET A 1 210 ? 15.79500 -1.59600 68.05700 1.000 16.08208 210 MET A O 1
ATOM 1390 N N . LYS A 1 211 ? 15.98100 -3.64100 68.99600 1.000 14.23152 211 LYS A N 1
ATOM 1391 C CA . LYS A 1 211 ? 14.53500 -3.80800 69.05400 1.000 14.80511 211 LYS A CA 1
ATOM 1392 C C . LYS A 1 211 ? 13.89200 -2.77300 69.96800 1.000 16.04687 211 LYS A C 1
ATOM 1393 O O . LYS A 1 211 ? 12.75100 -2.36200 69.73300 1.000 17.59241 211 LYS A O 1
ATOM 139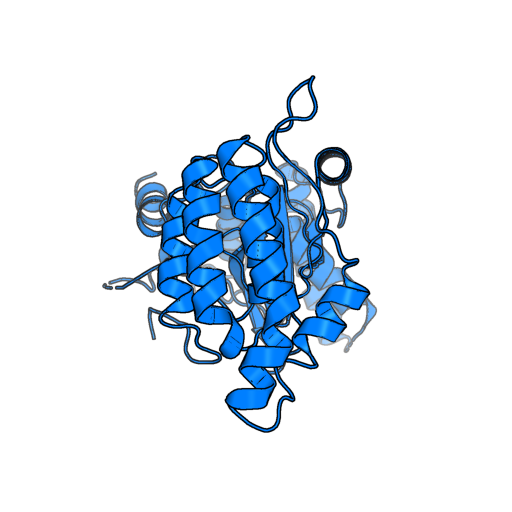9 N N . GLN A 1 212 ? 14.59400 -2.34000 71.01400 1.000 15.33024 212 GLN A N 1
ATOM 1400 C CA . GLN A 1 212 ? 14.03700 -1.27300 71.84500 1.000 15.71934 212 GLN A CA 1
ATOM 1401 C C . GLN A 1 212 ? 14.01500 0.05600 71.09600 1.000 17.56101 212 GLN A C 1
ATOM 1402 O O . GLN A 1 212 ? 13.06700 0.83200 71.24600 1.000 16.95292 212 GLN A O 1
ATOM 1408 N N . ARG A 1 213 ? 15.03400 0.34400 70.27600 1.000 14.73757 213 ARG A N 1
ATOM 1409 C CA . ARG A 1 213 ? 14.99000 1.57600 69.49300 1.000 14.32795 213 ARG A CA 1
ATOM 1410 C C . ARG A 1 213 ? 13.79000 1.58700 68.55400 1.000 16.45525 213 ARG A C 1
ATOM 1411 O O . ARG A 1 213 ? 13.19000 2.64300 68.32600 1.000 18.43607 213 ARG A O 1
ATOM 1419 N N . ASP A 1 214 ? 13.42400 0.42300 68.00800 1.000 16.88870 214 ASP A N 1
ATOM 1420 C CA . ASP A 1 214 ? 12.26200 0.33400 67.11600 1.000 18.35920 214 ASP A CA 1
ATOM 1421 C C . ASP A 1 214 ? 11.01400 0.93100 67.76200 1.000 18.39805 214 ASP A C 1
ATOM 1422 O O . ASP A 1 214 ? 10.17400 1.51800 67.06700 1.000 21.19474 214 ASP A O 1
ATOM 1427 N N . LYS A 1 215 ? 10.87400 0.78900 69.08400 1.000 19.90432 215 LYS A N 1
ATOM 1428 C CA . LYS A 1 215 ? 9.72900 1.33000 69.80700 1.000 20.3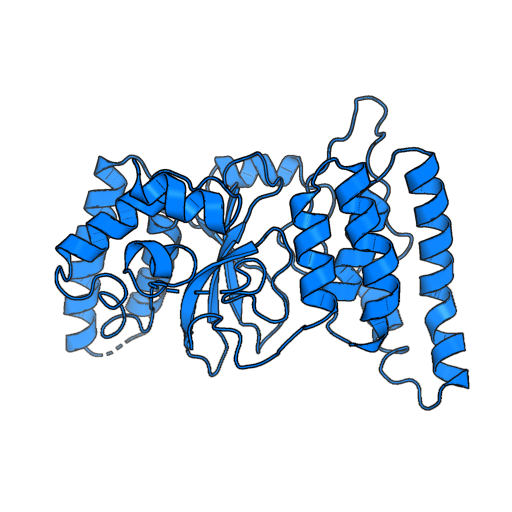0817 215 LYS A CA 1
ATOM 1429 C C . LYS A 1 215 ? 9.71100 2.85300 69.82200 1.000 22.93993 215 LYS A C 1
ATOM 1430 O O . LYS A 1 215 ? 8.65200 3.45000 70.03600 1.000 24.28566 215 LYS A O 1
ATOM 1436 N N . LYS A 1 216 ? 10.85400 3.49900 69.61400 1.000 18.09637 216 LYS A N 1
ATOM 1437 C CA . LYS A 1 216 ? 10.95700 4.95300 69.62800 1.000 18.08762 216 LYS A CA 1
ATOM 1438 C C . LYS A 1 216 ? 11.00300 5.54800 68.22500 1.000 16.37129 216 LYS A C 1
ATOM 1439 O O . LYS A 1 216 ? 10.96500 6.77500 68.07800 1.000 18.82385 216 LYS A O 1
ATOM 1445 N N . VAL A 1 217 ? 11.09800 4.71300 67.19700 1.000 17.59160 217 VAL A N 1
ATOM 1446 C CA . VAL A 1 217 ? 11.04900 5.19800 65.82300 1.000 14.95788 217 VAL A CA 1
ATOM 1447 C C . VAL A 1 217 ? 9.66500 5.75900 65.52400 1.000 15.39776 217 VAL A C 1
ATOM 1448 O O . VAL A 1 217 ? 8.64900 5.09000 65.75500 1.000 18.05432 217 VAL A O 1
ATOM 1452 N N . VAL A 1 218 ? 9.61500 7.00100 65.02500 1.000 15.58239 218 VAL A N 1
ATOM 1453 C CA . VAL A 1 218 ? 8.32100 7.62000 64.74200 1.000 17.40325 218 VAL A CA 1
ATOM 1454 C C . VAL A 1 218 ? 7.83600 7.33500 63.32800 1.000 15.39518 218 VAL A C 1
ATOM 1455 O O . VAL A 1 218 ? 6.62800 7.42600 63.06600 1.000 16.93141 218 VAL A O 1
ATOM 1459 N N . THR A 1 219 ? 8.73600 6.97400 62.42200 1.000 14.74282 219 THR A N 1
ATOM 1460 C CA . THR A 1 219 ? 8.42800 6.63100 61.04900 1.000 14.33858 219 THR A CA 1
ATOM 1461 C C . THR A 1 219 ? 9.68200 6.01200 60.46500 1.000 14.64107 219 THR A C 1
ATOM 1462 O O . THR A 1 219 ? 10.79000 6.32300 60.90100 1.000 15.37025 219 THR A O 1
ATOM 1466 N N . LYS A 1 220 ? 9.50600 5.12700 59.48300 1.000 14.70771 220 LYS A N 1
ATOM 1467 C CA . LYS A 1 220 ? 10.66100 4.44100 58.91100 1.000 15.47845 220 LYS A CA 1
ATOM 1468 C C . LYS A 1 220 ? 11.45700 5.33600 57.96100 1.000 15.31112 220 LYS A C 1
ATOM 1469 O O . LYS A 1 220 ? 12.69300 5.26500 57.92100 1.000 16.74538 220 LYS A O 1
ATOM 1475 N N . THR A 1 221 ? 10.75300 6.18500 57.21500 1.000 14.95939 221 THR A N 1
ATOM 1476 C CA . THR A 1 221 ? 11.21200 6.90700 56.01800 1.000 15.05780 221 THR A CA 1
ATOM 1477 C C . THR A 1 221 ? 11.54900 5.95400 54.88500 1.000 15.71120 221 THR A C 1
ATOM 1478 O O . THR A 1 221 ? 11.55000 4.72600 55.05400 1.000 17.17244 221 THR A O 1
ATOM 1482 N N . PHE A 1 222 ? 11.89300 6.52000 53.73700 1.000 15.36340 222 PHE A N 1
ATOM 1483 C CA . PHE A 1 222 ? 12.20900 5.73500 52.55300 1.000 16.15916 222 PHE A CA 1
ATOM 1484 C C . PHE A 1 222 ? 13.40200 4.80200 52.77300 1.000 16.97233 222 PHE A C 1
ATOM 1485 O O . PHE A 1 222 ? 13.42100 3.70400 52.23200 1.000 18.52183 222 PHE A O 1
ATOM 1493 N N . HIS A 1 223 ? 14.41400 5.25600 53.50900 1.000 18.36504 223 HIS A N 1
ATOM 1494 C CA . HIS A 1 223 ? 15.58400 4.41300 53.78900 1.000 16.81878 223 HIS A CA 1
ATOM 1495 C C . HIS A 1 223 ? 15.31900 3.19100 54.68500 1.000 16.83233 223 HIS A C 1
ATOM 1496 O O . HIS A 1 223 ? 16.04700 2.20900 54.62900 1.000 17.14697 223 HIS A O 1
ATOM 1503 N N . GLY A 1 224 ? 14.29400 3.28500 55.52400 1.000 15.03515 224 GLY A N 1
ATOM 1504 C CA . GLY A 1 224 ? 13.89900 2.20200 56.40900 1.000 16.99353 224 GLY A CA 1
ATOM 1505 C C . GLY A 1 224 ? 14.66000 2.10500 57.71900 1.000 19.78702 224 GLY A C 1
ATOM 1506 O O . GLY A 1 224 ? 14.33200 1.27900 58.56100 1.000 21.98285 224 GLY A O 1
ATOM 1507 N N . ALA A 1 225 ? 15.66200 2.96000 57.88800 1.000 19.59675 225 ALA A N 1
ATOM 1508 C CA . ALA A 1 225 ? 16.48800 3.01100 59.09700 1.000 21.82728 225 ALA A CA 1
ATOM 1509 C C . ALA A 1 225 ? 15.68900 3.46200 60.31200 1.000 21.04501 225 ALA A C 1
ATOM 1510 O O . ALA A 1 225 ? 15.96700 3.07400 61.44200 1.000 22.29904 225 ALA A O 1
ATOM 1512 N N . GLY A 1 226 ? 14.74900 4.35900 60.05500 1.000 16.98642 226 GLY A N 1
ATOM 1513 C CA . GLY A 1 226 ? 13.88600 4.91100 61.07100 1.000 19.25240 226 GLY A CA 1
ATOM 1514 C C . GLY A 1 226 ? 14.36100 6.26800 61.52900 1.000 18.29421 226 GLY A C 1
ATOM 1515 O O . GLY A 1 226 ? 15.54700 6.57900 61.50900 1.000 20.84228 226 GLY A O 1
ATOM 1516 N N A LEU A 1 227 ? 13.40000 7.07600 61.95700 0.500 16.40108 227 LEU A N 1
ATOM 1517 N N B LEU A 1 227 ? 13.40200 7.07900 61.95400 0.500 16.39364 227 LEU A N 1
ATOM 1518 C CA A LEU A 1 227 ? 13.65700 8.41800 62.43900 0.500 18.02974 227 LEU A CA 1
ATOM 1519 C CA B LEU A 1 227 ? 13.66900 8.41800 62.43800 0.500 18.02980 227 LEU A CA 1
ATOM 1520 C C A LEU A 1 227 ? 13.27300 8.47800 63.91000 0.500 16.72549 227 LEU A C 1
ATOM 1521 C C B LEU A 1 227 ? 13.27100 8.49000 63.90500 0.500 16.73483 227 LEU A C 1
ATOM 1522 O O A LEU A 1 227 ? 12.22500 7.96600 64.29200 0.500 16.78275 227 LEU A O 1
ATOM 1523 O O B LEU A 1 227 ? 12.22500 7.97000 64.28300 0.500 16.77685 227 LEU A O 1
ATOM 1532 N N . VAL A 1 228 ? 14.18800 8.94400 64.75200 1.000 16.51746 228 VAL A N 1
ATOM 1533 C CA . VAL A 1 228 ? 13.88500 9.06500 66.16600 1.000 16.37749 228 VAL A CA 1
ATOM 1534 C C . VAL A 1 228 ? 13.98900 10.52200 66.59100 1.000 18.46677 228 VAL A C 1
ATOM 1535 O O . VAL A 1 228 ? 15.04200 11.14000 66.47500 1.000 19.94758 228 VAL A O 1
ATOM 1539 N N . VAL A 1 229 ? 12.88400 11.05600 67.09000 1.000 17.85179 229 VAL A N 1
ATOM 1540 C CA . VAL A 1 229 ? 12.83600 12.42500 67.57300 1.000 19.51048 229 VAL A CA 1
ATOM 1541 C C . VAL A 1 229 ? 12.05200 12.42300 68.86600 1.000 19.09290 229 VAL A C 1
ATOM 1542 O O . VAL A 1 229 ? 11.24300 11.53900 69.10100 1.000 18.86992 229 VAL A O 1
ATOM 1546 N N . PRO A 1 230 ? 12.30100 13.41300 69.71800 1.000 19.32893 230 PRO A N 1
ATOM 1547 C CA . PRO A 1 230 ? 11.57400 13.44400 70.98500 1.000 21.46865 230 PRO A CA 1
ATOM 1548 C C . PRO A 1 230 ? 10.07800 13.64600 70.79000 1.000 21.32233 230 PRO A C 1
ATOM 1549 O O . PRO A 1 230 ? 9.66800 14.45000 69.96500 1.000 25.86606 230 PRO A O 1
ATOM 1553 N N . VAL A 1 231 ? 9.27900 12.87800 71.52100 1.000 19.21186 231 VAL A N 1
ATOM 1554 C CA . VAL A 1 231 ? 7.83100 13.01300 71.49800 1.000 17.90787 231 VAL A CA 1
ATOM 1555 C C . VAL A 1 231 ? 7.46400 13.11300 72.96500 1.000 20.72715 231 VAL A C 1
ATOM 1556 O O . VAL A 1 231 ? 7.79100 12.22300 73.73900 1.000 24.15785 231 VAL A O 1
ATOM 1560 N N . ASP A 1 232 ? 6.75100 14.16200 73.34700 1.000 20.63410 232 ASP A N 1
ATOM 1561 C CA . ASP A 1 232 ? 6.46400 14.34800 74.76000 1.000 22.81610 232 ASP A CA 1
ATOM 1562 C C . ASP A 1 232 ? 5.13400 13.68600 75.12000 1.000 24.62885 232 ASP A C 1
ATOM 1563 O O . ASP A 1 232 ? 4.49900 13.03400 74.29200 1.000 25.18339 232 ASP A O 1
ATOM 1568 N N . LYS A 1 233 ? 4.72300 13.82600 76.38800 1.000 30.16096 233 LYS A N 1
ATOM 1569 C CA . LYS A 1 233 ? 3.54300 13.11200 76.86000 1.000 32.87847 233 LYS A CA 1
ATOM 1570 C C . LYS A 1 233 ? 2.27400 13.58200 76.16400 1.000 37.57556 233 LYS A C 1
ATOM 1571 O O . LYS A 1 233 ? 1.30000 12.82300 76.10600 1.000 38.02318 233 LYS A O 1
ATOM 1577 N N . ASN A 1 234 ? 2.28000 14.80300 75.62600 1.000 29.21725 234 ASN A N 1
ATOM 1578 C CA . ASN A 1 234 ? 1.18100 15.34700 74.83900 1.000 26.34101 234 ASN A CA 1
ATOM 1579 C C . ASN A 1 234 ? 1.27200 15.00100 73.35700 1.000 28.52478 234 ASN A C 1
ATOM 1580 O O . ASN A 1 234 ? 0.50400 15.55600 72.56300 1.000 28.62322 234 ASN A O 1
ATOM 1585 N N . ASP A 1 235 ? 2.19000 14.11300 72.96800 1.000 23.83541 235 ASP A N 1
ATOM 1586 C CA . ASP A 1 235 ? 2.43400 13.74300 71.57100 1.000 24.24728 235 ASP A CA 1
ATOM 1587 C C . ASP A 1 235 ? 2.90600 14.92300 70.72300 1.000 22.44976 235 ASP A C 1
ATOM 1588 O O . ASP A 1 235 ? 2.71500 14.94500 69.50300 1.000 21.46288 235 ASP A O 1
ATOM 1593 N N . VAL A 1 236 ? 3.56100 15.89300 71.33700 1.000 18.61056 236 VAL A N 1
ATOM 1594 C CA . VAL A 1 236 ? 4.22600 16.95800 70.59600 1.000 16.40671 236 VAL A CA 1
ATOM 1595 C C . VAL A 1 236 ? 5.62400 16.48400 70.22800 1.000 19.25870 236 VAL A C 1
ATOM 1596 O O . VAL A 1 236 ? 6.35200 15.94100 71.07400 1.000 18.59406 236 VAL A O 1
ATOM 1600 N N . GLY A 1 237 ? 5.99200 16.67200 68.96200 1.000 17.15210 237 GLY A N 1
ATOM 1601 C CA . GLY A 1 237 ? 7.30700 16.31300 68.47100 1.000 16.69910 237 GLY A CA 1
ATOM 1602 C C . GLY A 1 237 ? 7.26800 15.73300 67.07400 1.000 17.64227 237 GLY A C 1
ATOM 1603 O O . GLY A 1 237 ? 8.24700 15.82400 66.33400 1.000 17.84130 237 GLY A O 1
ATOM 1604 N N . TYR A 1 238 ? 6.13500 15.15300 66.69500 1.000 15.96623 238 TYR A N 1
ATOM 1605 C CA . TYR A 1 238 ? 6.00700 14.48900 65.40200 1.000 14.78088 238 TYR A CA 1
ATOM 1606 C C . TYR A 1 238 ? 4.54700 14.52600 64.97800 1.000 13.77216 238 TYR A C 1
ATOM 1607 O O . TYR A 1 238 ? 3.64800 14.42800 65.81100 1.000 16.54610 238 TYR A O 1
ATOM 1616 N N . ARG A 1 239 ? 4.33100 14.65600 63.66900 1.000 15.45325 239 ARG A N 1
ATOM 1617 C CA . ARG A 1 239 ? 3.03600 14.36300 63.06400 1.000 15.40704 239 ARG A CA 1
ATOM 1618 C C . ARG A 1 239 ? 3.31200 13.76700 61.68900 1.000 15.20981 239 ARG A C 1
ATOM 1619 O O . ARG A 1 239 ? 4.34300 14.04400 61.07000 1.000 15.99023 239 ARG A O 1
ATOM 1627 N N . GLU A 1 240 ? 2.39500 12.92100 61.23100 1.000 16.23268 240 GLU A N 1
ATOM 1628 C CA . GLU A 1 240 ? 2.64200 12.10700 60.05000 1.000 14.32766 240 GLU A CA 1
ATOM 1629 C C . GLU A 1 240 ? 2.42600 12.90800 58.76900 1.000 15.44124 240 GLU A C 1
ATOM 1630 O O . GLU A 1 240 ? 1.78800 13.97500 58.76400 1.000 19.04061 240 GLU A O 1
ATOM 1636 N N . LEU A 1 241 ? 2.96300 12.37800 57.67100 1.000 14.38312 241 LEU A N 1
ATOM 1637 C CA . LEU A 1 241 ? 2.66800 12.96000 56.36700 1.000 16.44410 241 LEU A CA 1
ATOM 1638 C C . LEU A 1 241 ? 1.24200 12.60100 55.94900 1.000 16.96624 241 LEU A C 1
ATOM 1639 O O . LEU A 1 241 ? 0.73800 11.53000 56.29200 1.000 18.82303 241 LEU A O 1
ATOM 1644 N N . PRO A 1 242 ? 0.59400 13.46900 55.16600 1.000 17.18451 242 PRO A N 1
ATOM 1645 C CA . PRO A 1 242 ? -0.75400 13.18900 54.65200 1.000 20.20937 242 PRO A CA 1
ATOM 1646 C C . PRO A 1 242 ? -0.80500 12.26100 53.44900 1.000 19.32236 242 PRO A C 1
ATOM 1647 O O . PRO A 1 242 ? -1.87400 12.12800 52.84600 1.000 20.14410 242 PRO A O 1
ATOM 1651 N N . GLU A 1 243 ? 0.30400 11.63500 53.07400 1.000 18.38153 243 GLU A N 1
ATOM 1652 C CA . GLU A 1 243 ? 0.30600 10.60000 52.05300 1.000 16.34537 243 GLU A CA 1
ATOM 1653 C C . GLU A 1 243 ? 1.09300 9.40900 52.57100 1.000 17.29999 243 GLU A C 1
ATOM 1654 O O . GLU A 1 243 ? 2.05400 9.57200 53.33600 1.000 18.77611 243 GLU A O 1
ATOM 1660 N N . THR A 1 244 ? 0.68300 8.21500 52.15100 1.000 17.35428 244 THR A N 1
ATOM 1661 C CA . THR A 1 244 ? 1.48200 7.03500 52.45000 1.000 17.53939 244 THR A CA 1
ATOM 1662 C C . THR A 1 244 ? 2.80100 7.11400 51.69300 1.000 15.59072 244 THR A C 1
ATOM 1663 O O . THR A 1 244 ? 2.92900 7.84200 50.70200 1.000 17.51492 244 THR A O 1
ATOM 1667 N N . ASP A 1 245 ? 3.78400 6.33100 52.15000 1.000 17.18738 245 ASP A N 1
ATOM 1668 C CA . ASP A 1 245 ? 5.05500 6.28900 51.42800 1.000 16.39489 245 ASP A CA 1
ATOM 1669 C C . ASP A 1 245 ? 4.84700 5.87000 49.97700 1.000 18.30993 245 ASP A C 1
ATOM 1670 O O . ASP A 1 245 ? 5.47200 6.43400 49.07500 1.000 18.50165 245 ASP A O 1
ATOM 1675 N N . ALA A 1 246 ? 3.99500 4.86600 49.73900 1.000 16.85840 246 ALA A N 1
ATOM 1676 C CA . ALA A 1 246 ? 3.74400 4.42400 48.37200 1.000 17.42983 246 ALA A CA 1
ATOM 1677 C C . ALA A 1 246 ? 3.18400 5.56400 47.53100 1.000 20.11582 246 ALA A C 1
ATOM 1678 O O . ALA A 1 246 ? 3.61300 5.77200 46.39000 1.000 19.62742 246 ALA A O 1
ATOM 1680 N N . ASP A 1 247 ? 2.23700 6.32500 48.08200 1.000 18.98382 247 ASP A N 1
ATOM 1681 C CA . ASP A 1 247 ? 1.65200 7.41800 47.31200 1.000 18.38988 247 ASP A CA 1
ATOM 1682 C C . ASP A 1 247 ? 2.62000 8.58300 47.17700 1.000 20.94172 247 ASP A C 1
ATOM 1683 O O . ASP A 1 247 ? 2.60900 9.27900 46.15900 1.000 20.52627 247 ASP A O 1
ATOM 1688 N N . LEU A 1 248 ? 3.47100 8.81000 48.17700 1.000 17.60585 248 LEU A N 1
ATOM 1689 C CA . LEU A 1 248 ? 4.49300 9.83600 48.02700 1.000 18.01120 248 LEU A CA 1
ATOM 1690 C C . LEU A 1 248 ? 5.48500 9.46700 46.92100 1.000 19.98711 248 LEU A C 1
ATOM 1691 O O . LEU A 1 248 ? 5.92100 10.33600 46.15700 1.000 20.50697 248 LEU A O 1
ATOM 1696 N N . LYS A 1 249 ? 5.85000 8.18800 46.81300 1.000 16.68707 249 LYS A N 1
ATOM 1697 C CA . LYS A 1 249 ? 6.75600 7.79000 45.74100 1.000 16.40872 249 LYS A CA 1
ATOM 1698 C C . LYS A 1 249 ? 6.10700 7.99800 44.38100 1.000 21.87435 249 LYS A C 1
ATOM 1699 O O . LYS A 1 249 ? 6.78200 8.39100 43.42100 1.000 22.54281 249 LYS A O 1
ATOM 1705 N N . ARG A 1 250 ? 4.79400 7.74200 44.27900 1.000 21.65733 250 ARG A N 1
ATOM 1706 C CA . ARG A 1 250 ? 4.08100 8.01400 43.02600 1.000 21.73509 250 ARG A CA 1
ATOM 1707 C C . ARG A 1 250 ? 4.11600 9.49600 42.67500 1.000 24.45043 250 ARG A C 1
ATOM 1708 O O . ARG A 1 250 ? 4.31000 9.86400 41.50600 1.000 25.75595 250 ARG A O 1
ATOM 1716 N N . ILE A 1 251 ? 3.90000 10.36200 43.66900 1.000 22.12021 251 ILE A N 1
ATOM 1717 C CA . ILE A 1 251 ? 3.99900 11.80500 43.46400 1.000 18.14603 251 ILE A CA 1
ATOM 1718 C C . ILE A 1 251 ? 5.39000 12.17500 42.96900 1.000 26.97577 251 ILE A C 1
ATOM 1719 O O . ILE A 1 251 ? 5.54700 12.97100 42.02900 1.000 25.87629 251 ILE A O 1
ATOM 1724 N N . CYS A 1 252 ? 6.42200 11.60400 43.58900 1.000 22.57687 252 CYS A N 1
ATOM 1725 C CA . CYS A 1 252 ? 7.78400 11.92300 43.17700 1.000 22.59516 252 CYS A CA 1
ATOM 1726 C C . CYS A 1 252 ? 8.03800 11.46900 41.74900 1.000 27.32597 252 CYS A C 1
ATOM 1727 O O . CYS A 1 252 ? 8.66500 12.19200 40.96200 1.000 26.41549 252 CYS A O 1
ATOM 1730 N N . LYS A 1 253 ? 7.54300 10.27900 41.40200 1.000 21.74492 253 LYS A N 1
ATOM 1731 C CA . LYS A 1 253 ? 7.69000 9.74600 40.05300 1.000 22.06287 253 LYS A CA 1
ATOM 1732 C C . LYS A 1 253 ? 7.08200 10.69100 39.02100 1.000 28.52908 253 LYS A C 1
ATOM 1733 O O . LYS A 1 253 ? 7.69800 10.97100 37.98300 1.000 27.06560 253 LYS A O 1
ATOM 1739 N N A THR A 1 254 ? 5.87800 11.20500 39.28400 0.500 27.25464 254 THR A N 1
ATOM 1740 N N B THR A 1 254 ? 5.87400 11.19400 39.29200 0.500 27.24424 254 THR A N 1
ATOM 1741 C CA A THR A 1 254 ? 5.26300 12.11000 38.31300 0.500 25.39508 254 THR A CA 1
ATOM 1742 C CA B THR A 1 254 ? 5.22900 12.12200 38.36400 0.500 25.43462 254 THR A CA 1
ATOM 1743 C C A THR A 1 254 ? 6.05400 13.40400 38.17700 0.500 29.67279 254 THR A C 1
ATOM 1744 C C B THR A 1 254 ? 6.06400 13.38300 38.18000 0.500 29.67014 254 THR A C 1
ATOM 1745 O O A THR A 1 254 ? 6.06300 14.01800 37.10200 0.500 28.94778 254 THR A O 1
ATOM 1746 O O B THR A 1 254 ? 6.13200 13.94000 37.07600 0.500 28.96966 254 THR A O 1
ATOM 1753 N N . ILE A 1 255 ? 6.72100 13.83900 39.24700 1.000 25.30660 255 ILE A N 1
ATOM 1754 C CA . ILE A 1 255 ? 7.56300 15.02300 39.14800 1.000 26.58862 255 ILE A CA 1
ATOM 1755 C C . ILE A 1 255 ? 8.78900 14.72900 38.30000 1.000 30.13140 255 ILE A C 1
ATOM 1756 O O . ILE A 1 255 ? 9.16300 15.52300 37.42700 1.000 28.56786 255 ILE A O 1
ATOM 1761 N N . VAL A 1 256 ? 9.42400 13.58100 38.53300 1.000 28.74823 256 VAL A N 1
ATOM 1762 C CA . VAL A 1 256 ? 10.63800 13.24300 37.79900 1.000 32.71047 256 VAL A CA 1
ATOM 1763 C C . VAL A 1 256 ? 10.32500 13.05800 36.32000 1.000 34.02510 256 VAL A C 1
ATOM 1764 O O . VAL A 1 256 ? 11.08500 13.50000 35.45300 1.000 33.06744 256 VAL A O 1
ATOM 1768 N N . GLU A 1 257 ? 9.17900 12.45800 36.01200 1.000 29.46664 257 GLU A N 1
ATOM 1769 C CA . GLU A 1 257 ? 8.79800 12.14600 34.64100 1.000 33.63035 257 GLU A CA 1
ATOM 1770 C C . GLU A 1 257 ? 8.03100 13.26800 33.94500 1.000 32.91782 257 GLU A C 1
ATOM 1771 O O . GLU A 1 257 ? 7.59900 13.07800 32.80400 1.000 37.48376 257 GLU A O 1
ATOM 1777 N N . ALA A 1 258 ? 7.84400 14.42200 34.58900 1.000 29.63697 258 ALA A N 1
ATOM 1778 C CA . ALA A 1 258 ? 7.18300 15.53500 33.92100 1.000 28.83632 258 ALA A CA 1
ATOM 1779 C C . ALA A 1 258 ? 7.90000 15.85000 32.61400 1.000 39.12475 258 ALA A C 1
ATOM 1780 O O . ALA A 1 258 ? 9.11100 15.65800 32.48700 1.000 34.33010 258 ALA A O 1
ATOM 1782 N N . ALA A 1 259 ? 7.13300 16.29100 31.61900 1.000 39.35040 259 ALA A N 1
ATOM 1783 C CA . ALA A 1 259 ? 7.66100 16.50000 30.27800 1.000 38.93375 259 ALA A CA 1
ATOM 1784 C C . ALA A 1 259 ? 8.02500 17.95000 30.00200 1.000 40.63572 259 ALA A C 1
ATOM 1785 O O . ALA A 1 259 ? 8.50100 18.25800 28.90700 1.000 45.63857 259 ALA A O 1
ATOM 1787 N N . SER A 1 260 ? 7.81900 18.84400 30.96300 1.000 42.71820 260 SER A N 1
ATOM 1788 C CA . SER A 1 260 ? 8.10200 20.25600 30.76300 1.000 43.08514 260 SER A CA 1
ATOM 1789 C C . SER A 1 260 ? 8.18000 20.92800 32.12100 1.000 49.59780 260 SER A C 1
ATOM 1790 O O . SER A 1 260 ? 7.71100 20.38700 33.12700 1.000 40.17258 260 SER A O 1
ATOM 1793 N N . ASP A 1 261 ? 8.76700 22.12600 32.13500 1.000 42.43819 261 ASP A N 1
ATOM 1794 C CA . ASP A 1 261 ? 8.78700 22.91600 33.36100 1.000 44.94024 261 ASP A CA 1
ATOM 1795 C C . ASP A 1 261 ? 7.37500 23.20100 33.84600 1.000 49.51319 261 ASP A C 1
ATOM 1796 O O . ASP A 1 261 ? 7.09600 23.13400 35.05100 1.000 40.12691 261 ASP A O 1
ATOM 1801 N N . GLU A 1 262 ? 6.46400 23.50400 32.91700 1.000 40.35996 262 GLU A N 1
ATOM 1802 C CA . GLU A 1 262 ? 5.09000 23.80900 33.30000 1.000 44.88344 262 GLU A CA 1
ATOM 1803 C C . GLU A 1 262 ? 4.42700 22.61100 33.97000 1.000 35.08802 262 GLU A C 1
ATOM 1804 O O . GLU A 1 262 ? 3.74800 22.75700 34.99300 1.000 38.40056 262 GLU A O 1
ATOM 1806 N N . GLU A 1 263 ? 4.61100 21.41900 33.40700 1.000 32.75895 263 GLU A N 1
ATOM 1807 C CA . GLU A 1 263 ? 4.00300 20.23100 33.99100 1.000 36.85547 263 GLU A CA 1
ATOM 1808 C C . GLU A 1 263 ? 4.69000 19.84500 35.29400 1.000 34.48194 263 GLU A C 1
ATOM 1809 O O . GLU A 1 263 ? 4.03900 19.36200 36.22600 1.000 35.24960 263 GLU A O 1
ATOM 1815 N N . ARG A 1 264 ? 6.00500 20.05300 35.37900 1.000 35.62580 264 ARG A N 1
ATOM 1816 C CA . ARG A 1 264 ? 6.71000 19.73900 36.61800 1.000 33.03454 264 ARG A CA 1
ATOM 1817 C C . ARG A 1 264 ? 6.24700 20.63400 37.75400 1.000 37.85750 264 ARG A C 1
ATOM 1818 O O . ARG A 1 264 ? 6.06500 20.17000 38.88600 1.000 30.87476 264 ARG A O 1
ATOM 1826 N N . LEU A 1 265 ? 6.05100 21.92400 37.47300 1.000 34.17678 265 LEU A N 1
ATOM 1827 C CA . LEU A 1 265 ? 5.49200 22.81700 38.47800 1.000 38.88983 265 LEU A CA 1
ATOM 1828 C C . LEU A 1 265 ? 4.14300 22.31000 38.97200 1.000 35.53347 265 LEU A C 1
ATOM 1829 O O . LEU A 1 265 ? 3.87400 22.31100 40.18100 1.000 36.83139 265 LEU A O 1
ATOM 1834 N N . LYS A 1 266 ? 3.27600 21.87600 38.05200 1.000 34.41560 266 LYS A N 1
ATOM 1835 C CA . LYS A 1 266 ? 1.97400 21.36100 38.46100 1.000 32.59487 266 LYS A CA 1
ATOM 1836 C C . LYS A 1 266 ? 2.12200 20.08200 39.27800 1.000 30.38022 266 LYS A C 1
ATOM 1837 O O . LYS A 1 266 ? 1.42000 19.89400 40.28100 1.000 30.60322 266 LYS A O 1
ATOM 1840 N N . ALA A 1 267 ? 3.03100 19.19500 38.86400 1.000 28.05140 267 ALA A N 1
ATOM 1841 C CA . ALA A 1 267 ? 3.27200 17.95400 39.59900 1.000 31.38001 267 ALA A CA 1
ATOM 1842 C C . ALA A 1 267 ? 3.84000 18.19200 40.99600 1.000 31.60313 267 ALA A C 1
ATOM 1843 O O . ALA A 1 267 ? 3.69500 17.32100 41.86000 1.000 27.28511 267 ALA A O 1
ATOM 1845 N N . PHE A 1 268 ? 4.44600 19.34600 41.22900 1.000 27.24224 268 PHE A N 1
ATOM 1846 C CA . PHE A 1 268 ? 5.00300 19.69100 42.53100 1.000 28.42429 268 PHE A CA 1
ATOM 1847 C C . PHE A 1 268 ? 3.97000 20.17700 43.55300 1.000 29.95211 268 PHE A C 1
ATOM 1848 O O . PHE A 1 268 ? 4.28400 20.32200 44.72200 1.000 28.76695 268 PHE A O 1
ATOM 1856 N N . ALA A 1 269 ? 2.74700 20.44600 43.11500 1.000 27.44889 269 ALA A N 1
ATOM 1857 C CA . ALA A 1 269 ? 1.73800 20.99500 44.02100 1.000 26.01835 269 ALA A CA 1
ATOM 1858 C C . ALA A 1 269 ? 1.52900 20.15400 45.27600 1.000 21.98132 269 ALA A C 1
ATOM 1859 O O . ALA A 1 269 ? 1.48800 20.73200 46.37300 1.000 26.06992 269 ALA A O 1
ATOM 1861 N N . PRO A 1 270 ? 1.40700 18.82300 45.20800 1.000 25.45136 270 PRO A N 1
ATOM 1862 C CA . PRO A 1 270 ? 1.27600 18.06500 46.46500 1.000 25.80597 270 PRO A CA 1
ATOM 1863 C C . PRO A 1 270 ? 2.46100 18.25600 47.39900 1.000 24.42239 270 PRO A C 1
ATOM 1864 O O . PRO A 1 270 ? 2.27800 18.29600 48.62300 1.000 23.78426 270 PRO A O 1
ATOM 1868 N N . ILE A 1 271 ? 3.67700 18.37300 46.85200 1.000 24.99086 271 ILE A N 1
ATOM 1869 C CA . ILE A 1 271 ? 4.85300 18.60600 47.68900 1.000 24.28925 271 ILE A CA 1
ATOM 1870 C C . ILE A 1 271 ? 4.78900 19.98500 48.33400 1.000 24.95252 271 ILE A C 1
ATOM 1871 O O . ILE A 1 271 ? 5.08100 20.14200 49.52300 1.000 24.98236 271 ILE A O 1
ATOM 1876 N N . GLN A 1 272 ? 4.40200 21.01400 47.56700 1.000 23.80182 272 GLN A N 1
ATOM 1877 C CA . GLN A 1 272 ? 4.28500 22.34500 48.15300 1.000 27.83345 272 GLN A CA 1
ATOM 1878 C C . GLN A 1 272 ? 3.20900 22.38200 49.23000 1.000 22.08581 272 GLN A C 1
ATOM 1879 O O . GLN A 1 272 ? 3.35900 23.06300 50.25200 1.000 22.84890 272 GLN A O 1
ATOM 1885 N N . GLU A 1 273 ? 2.10900 21.66000 49.01200 1.000 22.46261 273 GLU A N 1
ATOM 1886 C CA . GLU A 1 273 ? 1.05900 21.58100 50.01800 1.000 25.26076 273 GLU A CA 1
ATOM 1887 C C . GLU A 1 273 ? 1.58800 20.94700 51.29900 1.000 22.40077 273 GLU A C 1
ATOM 1888 O O . GLU A 1 273 ? 1.32600 21.44000 52.40500 1.000 23.76591 273 GLU A O 1
ATOM 1894 N N . MET A 1 274 ? 2.36600 19.86900 51.16700 1.000 22.31312 274 MET A N 1
ATOM 1895 C CA . MET A 1 274 ? 2.95200 19.26200 52.35800 1.000 22.21566 274 MET A CA 1
ATOM 1896 C C . MET A 1 274 ? 3.98500 20.17100 53.00700 1.000 20.89817 274 MET A C 1
ATOM 1897 O O . MET A 1 274 ? 4.12400 20.16700 54.23400 1.000 20.57774 274 MET A O 1
ATOM 1902 N N . MET A 1 275 ? 4.69400 20.98600 52.22300 1.000 21.67495 275 MET A N 1
ATOM 1903 C CA . MET A 1 275 ? 5.62900 21.92100 52.83300 1.000 22.83923 275 MET A CA 1
ATOM 1904 C C . MET A 1 275 ? 4.90600 22.97600 53.66900 1.000 21.08461 275 MET A C 1
ATOM 1905 O O . MET A 1 275 ? 5.39700 23.36500 54.73200 1.000 20.05085 275 MET A O 1
ATOM 1910 N N . THR A 1 276 ? 3.72200 23.42400 53.23500 1.000 21.31894 276 THR A N 1
ATOM 1911 C CA . THR A 1 276 ? 2.91600 24.28900 54.09400 1.000 20.91571 276 THR A CA 1
ATOM 1912 C C . THR A 1 276 ? 2.55000 23.60100 55.40900 1.000 21.93907 276 THR A C 1
ATOM 1913 O O . THR A 1 276 ? 2.67000 24.20200 56.48200 1.000 22.79234 276 THR A O 1
ATOM 1917 N N . PHE A 1 277 ? 2.10900 22.33400 55.34900 1.000 20.72303 277 PHE A N 1
ATOM 1918 C CA . PHE A 1 277 ? 1.81700 21.59500 56.57400 1.000 21.34893 277 PHE A CA 1
ATOM 1919 C C . PHE A 1 277 ? 3.04300 21.52400 57.47100 1.000 17.01132 277 PHE A C 1
ATOM 1920 O O . PHE A 1 277 ? 2.92700 21.62300 58.69500 1.000 21.21090 277 PHE A O 1
ATOM 1928 N N . VAL A 1 278 ? 4.22600 21.34700 56.87400 1.000 19.93254 278 VAL A N 1
ATOM 1929 C CA . VAL A 1 278 ? 5.46100 21.26700 57.65600 1.000 18.27612 278 VAL A CA 1
ATOM 1930 C C . VAL A 1 278 ? 5.75200 22.60100 58.34200 1.000 17.44544 278 VAL A C 1
ATOM 1931 O O . VAL A 1 278 ? 6.23600 22.63800 59.47700 1.000 17.94280 278 VAL A O 1
ATOM 1935 N N . GLN A 1 279 ? 5.47100 23.71800 57.65900 1.000 21.24471 279 GLN A N 1
ATOM 1936 C CA . GLN A 1 279 ? 5.64100 25.02100 58.29200 1.000 21.49429 279 GLN A CA 1
ATOM 1937 C C . GLN A 1 279 ? 4.81300 25.12900 59.56800 1.000 18.63429 279 GLN A C 1
ATOM 1938 O O . GLN A 1 279 ? 5.30600 25.58200 60.60700 1.000 21.69693 279 GLN A O 1
ATOM 1944 N N . PHE A 1 280 ? 3.53700 24.71900 59.50800 1.000 18.43257 280 PHE A N 1
ATOM 1945 C CA . PHE A 1 280 ? 2.71100 24.76400 60.71000 1.000 21.48948 280 PHE A CA 1
ATOM 1946 C C . PHE A 1 280 ? 3.19600 23.75900 61.74800 1.000 18.62360 280 PHE A C 1
ATOM 1947 O O . PHE A 1 280 ? 3.19600 24.05300 62.94600 1.000 19.83290 280 PHE A O 1
ATOM 1955 N N . ALA A 1 281 ? 3.61900 22.57100 61.30600 1.000 17.59630 281 ALA A N 1
ATOM 1956 C CA . ALA A 1 281 ? 4.18200 21.61000 62.25000 1.000 16.20570 281 ALA A CA 1
ATOM 1957 C C . ALA A 1 281 ? 5.39800 22.18800 62.96200 1.000 17.09184 281 ALA A C 1
ATOM 1958 O O . ALA A 1 281 ? 5.54300 22.03200 64.17700 1.000 18.24402 281 ALA A O 1
ATOM 1960 N N . ASN A 1 282 ? 6.27500 22.87200 62.22200 1.000 20.21628 282 ASN A N 1
ATOM 1961 C CA . ASN A 1 282 ? 7.42600 23.51200 62.85100 1.000 19.25925 282 ASN A CA 1
ATOM 1962 C C . ASN A 1 282 ? 6.98500 24.58000 63.84500 1.000 18.22448 282 ASN A C 1
ATOM 1963 O O . ASN A 1 282 ? 7.49000 24.63800 64.97200 1.000 19.17585 282 ASN A O 1
ATOM 1968 N N . ASP A 1 283 ? 6.03400 25.43200 63.43900 1.000 22.68578 283 ASP A N 1
ATOM 1969 C CA . ASP A 1 283 ? 5.50400 26.45000 64.34500 1.000 22.38954 283 ASP A CA 1
ATOM 1970 C C . ASP A 1 283 ? 4.95400 25.82000 65.61400 1.000 20.54494 283 ASP A C 1
ATOM 1971 O O . ASP A 1 283 ? 4.93500 26.46100 66.67200 1.000 22.80679 283 ASP A O 1
ATOM 1976 N N . GLU A 1 284 ? 4.50900 24.56200 65.52500 1.000 19.49809 284 GLU A N 1
ATOM 1977 C CA . GLU A 1 284 ? 3.81600 23.86700 66.60400 1.000 20.75099 284 GLU A CA 1
ATOM 1978 C C . GLU A 1 284 ? 4.70000 22.82900 67.29100 1.000 19.08056 284 GLU A C 1
ATOM 1979 O O . GLU A 1 284 ? 4.21600 22.07600 68.15200 1.000 21.12711 284 GLU A O 1
ATOM 1985 N N . CYS A 1 285 ? 5.99100 22.80600 66.94500 1.000 21.03640 285 CYS A N 1
ATOM 1986 C CA . CYS A 1 285 ? 7.04100 22.01100 67.58200 1.000 20.21861 285 CYS A CA 1
ATOM 1987 C C . CYS A 1 285 ? 7.00300 20.53800 67.20100 1.000 19.74671 285 CYS A C 1
ATOM 1988 O O . CYS A 1 285 ? 7.63900 19.71700 67.88400 1.000 21.59347 285 CYS A O 1
ATOM 1991 N N . ASP A 1 286 ? 6.29700 20.17700 66.12400 1.000 18.85891 286 ASP A N 1
ATOM 1992 C CA . ASP A 1 286 ? 6.32800 18.80100 65.61600 1.000 17.42780 286 ASP A CA 1
ATOM 1993 C C . ASP A 1 286 ? 7.41200 18.69000 64.53900 1.000 16.71114 286 ASP A C 1
ATOM 1994 O O . ASP A 1 286 ? 7.14700 18.47200 63.35900 1.000 17.65398 286 ASP A O 1
ATOM 1999 N N . TYR A 1 287 ? 8.66900 18.84700 64.97800 1.000 18.01596 287 TYR A N 1
ATOM 2000 C CA . TYR A 1 287 ? 9.76300 18.98500 64.01700 1.000 19.89110 287 TYR A CA 1
ATOM 2001 C C . TYR A 1 287 ? 10.00200 17.72400 63.20100 1.000 20.78614 287 TYR A C 1
ATOM 2002 O O . TYR A 1 287 ? 10.64200 17.80100 62.14600 1.000 19.47763 287 TYR A O 1
ATOM 2011 N N . GLY A 1 288 ? 9.52900 16.56800 63.67400 1.000 17.78675 288 GLY A N 1
ATOM 2012 C CA . GLY A 1 288 ? 9.75800 15.33300 62.93600 1.000 16.04340 288 GLY A CA 1
ATOM 2013 C C . GLY A 1 288 ? 9.08400 15.28600 61.57800 1.000 16.34282 288 GLY A C 1
ATOM 2014 O O . GLY A 1 288 ? 9.51200 14.52300 60.70700 1.000 16.37891 288 GLY A O 1
ATOM 2015 N N . MET A 1 289 ? 8.02800 16.07400 61.37400 1.000 15.98157 289 MET A N 1
ATOM 2016 C CA . MET A 1 289 ? 7.32000 16.00900 60.10300 1.000 15.71642 289 MET A CA 1
ATOM 2017 C C . MET A 1 289 ? 8.20200 16.49100 58.96100 1.000 16.99861 289 MET A C 1
ATOM 2018 O O . MET A 1 289 ? 8.31000 15.82800 57.92500 1.000 16.16416 289 MET A O 1
ATOM 2023 N N . GLY A 1 290 ? 8.85700 17.63700 59.15000 1.000 18.16026 290 GLY A N 1
ATOM 2024 C CA . GLY A 1 290 ? 9.71900 18.16500 58.11000 1.000 18.79794 290 GLY A CA 1
ATOM 2025 C C . GLY A 1 290 ? 10.95200 17.32400 57.88400 1.000 19.20849 290 GLY A C 1
ATOM 2026 O O . GLY A 1 290 ? 11.42400 17.20800 56.74900 1.000 17.59007 290 GLY A O 1
ATOM 2027 N N . LEU A 1 291 ? 11.49100 16.73000 58.95700 1.000 16.62710 291 LEU A N 1
ATOM 2028 C CA . LEU A 1 291 ? 12.60800 15.80200 58.80500 1.000 16.43484 291 LEU A CA 1
ATOM 2029 C C . LEU A 1 291 ? 12.20200 14.58900 57.96900 1.000 15.77548 291 LEU A C 1
ATOM 2030 O O . LEU A 1 291 ? 12.94300 14.15100 57.07800 1.000 17.32315 291 LEU A O 1
ATOM 2035 N N . GLU A 1 292 ? 11.00600 14.04800 58.21500 1.000 14.79728 292 GLU A N 1
ATOM 2036 C CA . GLU A 1 292 ? 10.54300 12.92900 57.40600 1.000 15.34530 292 GLU A CA 1
ATOM 2037 C C . GLU A 1 292 ? 10.34500 13.31300 55.93100 1.000 15.06212 292 GLU A C 1
ATOM 2038 O O . GLU A 1 292 ? 10.79000 12.59300 55.03100 1.000 16.24116 292 GLU A O 1
ATOM 2044 N N . LEU A 1 293 ? 9.63500 14.41300 55.65400 1.000 14.65478 293 LEU A N 1
ATOM 2045 C CA . LEU A 1 293 ? 9.39000 14.77200 54.26000 1.000 17.17473 293 LEU A CA 1
ATOM 2046 C C . LEU A 1 293 ? 10.70800 15.04900 53.53600 1.000 15.40145 293 LEU A C 1
ATOM 2047 O O . LEU A 1 293 ? 10.95000 14.53700 52.43600 1.000 16.94785 293 LEU A O 1
ATOM 2052 N N . GLY A 1 294 ? 11.58800 15.82400 54.17300 1.000 18.41809 294 GLY A N 1
ATOM 2053 C CA . GLY A 1 294 ? 12.87600 16.12300 53.55700 1.000 19.25771 294 GLY A CA 1
ATOM 2054 C C . GLY A 1 294 ? 13.70900 14.87400 53.33200 1.000 19.78336 294 GLY A C 1
ATOM 2055 O O . GLY A 1 294 ? 14.34600 14.71900 52.28800 1.000 19.36748 294 GLY A O 1
ATOM 2056 N N . MET A 1 295 ? 13.70500 13.95600 54.30700 1.000 17.67925 295 MET A N 1
ATOM 2057 C CA . MET A 1 295 ? 14.46600 12.72600 54.14800 1.000 17.88971 295 MET A CA 1
ATOM 2058 C C . MET A 1 295 ? 13.92600 11.88000 53.00600 1.000 16.07083 295 MET A C 1
ATOM 2059 O O . MET A 1 295 ? 14.69400 11.29800 52.22700 1.000 15.93850 295 MET A O 1
ATOM 2064 N N . ASP A 1 296 ? 12.60100 11.76000 52.91000 1.000 15.51959 296 ASP A N 1
ATOM 2065 C CA . ASP A 1 296 ? 12.04600 10.95100 51.83900 1.000 14.30687 296 ASP A CA 1
ATOM 2066 C C . ASP A 1 296 ? 12.42900 11.52400 50.47700 1.000 14.73672 296 ASP A C 1
ATOM 2067 O O . ASP A 1 296 ? 12.69000 10.77000 49.53200 1.000 17.74542 296 ASP A O 1
ATOM 2072 N N . LEU A 1 297 ? 12.43400 12.85200 50.36300 1.000 16.36076 297 LEU A N 1
ATOM 2073 C CA . LEU A 1 297 ? 12.74200 13.47800 49.08100 1.000 22.12138 297 LEU A CA 1
ATOM 2074 C C . LEU A 1 297 ? 14.22100 13.34900 48.74900 1.000 19.96450 297 LEU A C 1
ATOM 2075 O O . LEU A 1 297 ? 14.58300 13.13900 47.58400 1.000 22.13394 297 LEU A O 1
ATOM 2080 N N . PHE A 1 298 ? 15.08100 13.45900 49.76400 1.000 17.97711 298 PHE A N 1
ATOM 2081 C CA . PHE A 1 298 ? 16.49000 13.12400 49.59700 1.000 21.51092 298 PHE A CA 1
ATOM 2082 C C . PHE A 1 298 ? 16.64800 11.68400 49.14100 1.000 23.18433 298 PHE A C 1
ATOM 2083 O O . PHE A 1 298 ? 17.33000 11.39400 48.14800 1.000 20.47975 298 PHE A O 1
ATOM 2091 N N . CYS A 1 299 ? 16.01300 10.76000 49.86500 1.000 16.77370 299 CYS A N 1
ATOM 2092 C CA . CYS A 1 299 ? 16.11900 9.34800 49.52300 1.000 15.93425 299 CYS A CA 1
ATOM 2093 C C . CYS A 1 299 ? 15.62900 9.03100 48.11700 1.000 17.80349 299 CYS A C 1
ATOM 2094 O O . CYS A 1 299 ? 16.12900 8.08300 47.50800 1.000 18.77190 299 CYS A O 1
ATOM 2097 N N . TYR A 1 300 ? 14.60200 9.73400 47.61600 1.000 17.96143 300 TYR A N 1
ATOM 2098 C CA . TYR A 1 300 ? 14.11200 9.40000 46.28400 1.000 20.46125 300 TYR A CA 1
ATOM 2099 C C . TYR A 1 300 ? 15.20200 9.60700 45.24500 1.000 22.80338 300 TYR A C 1
ATOM 2100 O O . TYR A 1 300 ? 15.21300 8.93400 44.21200 1.000 22.77323 300 TYR A O 1
ATOM 2109 N N . GLY A 1 301 ? 16.12100 10.52500 45.50500 1.000 20.94924 301 GLY A N 1
ATOM 2110 C CA . GLY A 1 301 ? 17.36700 10.58200 44.76700 1.000 22.57415 301 GLY A CA 1
ATOM 2111 C C . GLY A 1 301 ? 17.43200 11.59700 43.64500 1.000 27.11676 301 GLY A C 1
ATOM 2112 O O . GLY A 1 301 ? 18.53000 11.85500 43.14000 1.000 29.91518 301 GLY A O 1
ATOM 2113 N N . SER A 1 302 ? 16.31400 12.18600 43.24600 1.000 24.64816 302 SER A N 1
ATOM 2114 C CA . SER A 1 302 ? 16.33000 13.09300 42.10000 1.000 27.33629 302 SER A CA 1
ATOM 2115 C C . SER A 1 302 ? 16.86900 14.46700 42.47100 1.000 21.51891 30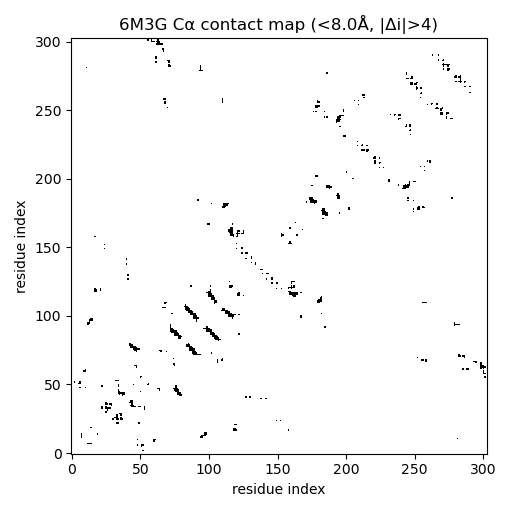2 SER A C 1
ATOM 2116 O O . SER A 1 302 ? 16.50300 15.04400 43.49800 1.000 25.42100 302 SER A O 1
ATOM 2119 N N . HIS A 1 303 ? 17.70500 15.03500 41.58200 1.000 23.06375 303 HIS A N 1
ATOM 2120 C CA . HIS A 1 303 ? 18.12300 16.41900 41.77700 1.000 21.55497 303 HIS A CA 1
ATOM 2121 C C . HIS A 1 303 ? 16.95200 17.40300 41.75500 1.000 20.08013 303 HIS A C 1
ATOM 2122 O O . HIS A 1 303 ? 17.07200 18.50100 42.30000 1.000 22.38241 303 HIS A O 1
ATOM 2129 N N . TYR A 1 304 ? 15.80000 17.03300 41.18000 1.000 25.52626 304 TYR A N 1
ATOM 2130 C CA . TYR A 1 304 ? 14.65900 17.94300 41.23500 1.000 26.55730 304 TYR A CA 1
ATOM 2131 C C . TYR A 1 304 ? 14.20400 18.22200 42.66000 1.000 26.17958 304 TYR A C 1
ATOM 2132 O O . TYR A 1 304 ? 13.50800 19.21800 42.89200 1.000 26.64931 304 TYR A O 1
ATOM 2141 N N . PHE A 1 305 ? 14.57500 17.37800 43.62800 1.000 23.92355 305 PHE A N 1
ATOM 2142 C CA . PHE A 1 305 ? 14.17700 17.62600 45.00300 1.000 24.34872 305 PHE A CA 1
ATOM 2143 C C . PHE A 1 305 ? 15.26100 18.28600 45.84000 1.000 21.31679 305 PHE A C 1
ATOM 2144 O O . PHE A 1 305 ? 15.04600 18.51500 47.03000 1.000 22.78752 305 PHE A O 1
ATOM 2152 N N . HIS A 1 306 ? 16.41000 18.63300 45.25200 1.000 25.37830 306 HIS A N 1
ATOM 2153 C CA . HIS A 1 306 ? 17.48100 19.18000 46.07600 1.000 26.63089 306 HIS A CA 1
ATOM 2154 C C . HIS A 1 306 ? 17.10500 20.52500 46.68800 1.000 21.16642 306 HIS A C 1
ATOM 2155 O O . HIS A 1 306 ? 17.44500 20.79400 47.84300 1.000 24.07795 306 HIS A O 1
ATOM 2162 N N . LYS A 1 307 ? 16.38400 21.38400 45.95600 1.000 22.66167 307 LYS A N 1
ATOM 2163 C CA . LYS A 1 307 ? 16.04800 22.68700 46.52200 1.000 25.24472 307 LYS A CA 1
ATOM 2164 C C . LYS A 1 307 ? 15.11400 22.55800 47.72600 1.000 23.34557 307 LYS A C 1
ATOM 2165 O O . LYS A 1 307 ? 15.36100 23.15900 48.77700 1.000 25.75283 307 LYS A O 1
ATOM 2171 N N . VAL A 1 308 ? 14.03300 21.78400 47.59700 1.000 27.24993 308 VAL A N 1
ATOM 2172 C CA . VAL A 1 308 ? 13.10700 21.67000 48.72000 1.000 27.32830 308 VAL A CA 1
ATOM 2173 C C . VAL A 1 308 ? 13.73100 20.85700 49.85500 1.000 19.70747 308 VAL A C 1
ATOM 2174 O O . VAL A 1 308 ? 13.54000 21.18700 51.03000 1.000 20.40833 308 VAL A O 1
ATOM 2178 N N . ALA A 1 309 ? 14.53600 19.84000 49.52900 1.000 23.85568 309 ALA A N 1
ATOM 2179 C CA . ALA A 1 309 ? 15.25700 19.13300 50.58800 1.000 23.82330 309 ALA A CA 1
ATOM 2180 C C . ALA A 1 309 ? 16.18600 20.08100 51.33600 1.000 25.40314 309 ALA A C 1
ATOM 2181 O O . ALA A 1 309 ? 16.30500 20.00900 52.56300 1.000 24.70227 309 ALA A O 1
ATOM 2183 N N . GLY A 1 310 ? 16.82400 21.01500 50.61900 1.000 26.40491 310 GLY A N 1
ATOM 2184 C CA . GLY A 1 310 ? 17.62000 22.03600 51.28600 1.000 28.07816 310 GLY A CA 1
ATOM 2185 C C . GLY A 1 310 ? 16.81100 23.03300 52.09200 1.000 24.93447 310 GLY A C 1
ATOM 2186 O O . GLY A 1 310 ? 17.37400 23.73800 52.93500 1.000 32.74067 310 GLY A O 1
ATOM 2187 N N . GLN A 1 311 ? 15.50200 23.11500 51.84500 1.000 26.89118 311 GLN A N 1
ATOM 2188 C CA . GLN A 1 311 ? 14.64500 23.96400 52.65700 1.000 25.50867 311 GLN A CA 1
ATOM 2189 C C . GLN A 1 311 ? 14.14600 23.24400 53.90000 1.000 30.21004 311 GLN A C 1
ATOM 2190 O O . GLN A 1 311 ? 13.87500 23.88200 54.92100 1.000 37.85781 311 GLN A O 1
ATOM 2196 N N . LEU A 1 312 ? 14.00900 21.92500 53.82400 1.000 23.03191 312 LEU A N 1
ATOM 2197 C CA . LEU A 1 312 ? 13.41000 21.11600 54.87600 1.000 22.06163 312 LEU A CA 1
ATOM 2198 C C . LEU A 1 312 ? 14.43500 20.61000 55.87500 1.000 18.53777 312 LEU A C 1
ATOM 2199 O O . LEU A 1 312 ? 14.22900 20.71000 57.07900 1.000 19.78666 312 LEU A O 1
ATOM 2204 N N . LEU A 1 313 ? 15.53600 20.05500 55.39000 1.000 24.63391 313 LEU A N 1
ATOM 2205 C CA . LEU A 1 313 ? 16.38400 19.25900 56.26900 1.000 20.52164 313 LEU A CA 1
ATOM 2206 C C . LEU A 1 313 ? 17.30400 20.09300 57.16100 1.000 20.94191 313 LEU A C 1
ATOM 2207 O O . LEU A 1 313 ? 17.36100 19.84100 58.36900 1.000 20.21321 313 LEU A O 1
ATOM 2212 N N . PRO A 1 314 ? 18.03100 21.09500 56.64700 1.000 24.74341 314 PRO A N 1
ATOM 2213 C CA . PRO A 1 314 ? 18.81400 21.92500 57.58100 1.000 23.97685 314 PRO A CA 1
ATOM 2214 C C . PRO A 1 314 ? 17.96000 22.53700 58.67400 1.000 18.70569 314 PRO A C 1
ATOM 2215 O O . PRO A 1 314 ? 18.32900 22.51300 59.85600 1.000 22.18480 314 PRO A O 1
ATOM 2219 N N . LEU A 1 315 ? 16.79300 23.06700 58.30500 1.000 20.99457 315 LEU A N 1
ATOM 2220 C CA . LEU A 1 315 ? 15.87900 23.62200 59.29200 1.000 24.15896 315 LEU A CA 1
ATOM 2221 C C . LEU A 1 315 ? 15.46200 22.56800 60.31400 1.000 21.59146 315 LEU A C 1
ATOM 2222 O O . LEU A 1 315 ? 15.53200 22.80600 61.52500 1.000 23.01622 315 LEU A O 1
ATOM 2227 N N . ALA A 1 316 ? 15.04500 21.38400 59.84400 1.000 21.08213 316 ALA A N 1
ATOM 2228 C CA . ALA A 1 316 ? 14.60000 20.35700 60.77900 1.000 21.07370 316 ALA A CA 1
ATOM 2229 C C . ALA A 1 316 ? 15.71100 19.99400 61.75400 1.000 17.50153 316 ALA A C 1
ATOM 2230 O O . ALA A 1 316 ? 15.48900 19.94000 62.96800 1.000 19.45317 316 ALA A O 1
ATOM 2232 N N . TYR A 1 317 ? 16.92500 19.76400 61.24000 1.000 20.32643 317 TYR A N 1
ATOM 2233 C CA . TYR A 1 317 ? 18.02500 19.38800 62.12200 1.000 21.28651 317 TYR A CA 1
ATOM 2234 C C . TYR A 1 317 ? 18.35200 20.51000 63.09700 1.000 19.30716 317 TYR A C 1
ATOM 2235 O O . TYR A 1 317 ? 18.64000 20.26000 64.27500 1.000 22.37173 317 TYR A O 1
ATOM 2244 N N . ASN A 1 318 ? 18.29200 21.75800 62.63000 1.000 22.76381 318 ASN A N 1
ATOM 2245 C CA . ASN A 1 318 ? 18.55800 22.87500 63.53100 1.000 23.00576 318 ASN A CA 1
ATOM 2246 C C . ASN A 1 318 ? 17.49100 23.00700 64.61800 1.000 21.94047 318 ASN A C 1
ATOM 2247 O O . ASN A 1 318 ? 17.81600 23.24700 65.79000 1.000 24.12514 318 ASN A O 1
ATOM 2252 N N . LEU A 1 319 ? 16.21400 22.85000 64.26300 1.000 22.55908 319 LEU A N 1
ATOM 2253 C CA . LEU A 1 319 ? 15.16000 22.87300 65.27300 1.000 21.39616 319 LEU A CA 1
ATOM 2254 C C . LEU A 1 319 ? 15.32400 21.74600 66.28500 1.000 19.37274 319 LEU A C 1
ATOM 2255 O O . LEU A 1 319 ? 14.99400 21.90300 67.46600 1.000 23.12143 319 LEU A O 1
ATOM 2260 N N . LEU A 1 320 ? 15.80100 20.58900 65.82700 1.000 21.10919 320 LEU A N 1
ATOM 2261 C CA . LEU A 1 320 ? 16.04700 19.44000 66.68600 1.000 20.24933 320 LEU A CA 1
ATOM 2262 C C . LEU A 1 320 ? 17.35600 19.53900 67.45800 1.000 20.27024 320 LEU A C 1
ATOM 2263 O O . LEU A 1 320 ? 17.69600 18.59800 68.18000 1.000 22.80080 320 LEU A O 1
ATOM 2268 N N . LYS A 1 321 ? 18.09600 20.64100 67.29700 1.000 22.06383 321 LYS A N 1
ATOM 2269 C CA . LYS A 1 321 ? 19.40100 20.84100 67.94000 1.000 25.66595 321 LYS A CA 1
ATOM 2270 C C . LYS A 1 321 ? 20.40200 19.76800 67.51300 1.000 23.05692 321 LYS A C 1
ATOM 2271 O O . LYS A 1 321 ? 21.26600 19.34900 68.28800 1.000 27.84328 321 LYS A O 1
ATOM 2277 N N . ARG A 1 322 ? 20.28000 19.32600 66.26400 1.000 22.41352 322 ARG A N 1
ATOM 2278 C CA . ARG A 1 322 ? 21.20900 18.39200 65.64900 1.000 21.88024 322 ARG A CA 1
ATOM 2279 C C . ARG A 1 322 ? 22.02400 19.13000 64.59400 1.000 21.60524 322 ARG A C 1
ATOM 2280 O O . ARG A 1 322 ? 22.05300 18.74000 63.42800 1.000 20.74636 322 ARG A O 1
ATOM 2288 N N . ASN A 1 323 ? 22.70800 20.20200 65.00700 1.000 25.25927 323 ASN A N 1
ATOM 2289 C CA . ASN A 1 323 ? 23.21900 21.18100 64.04800 1.000 26.88919 323 ASN A CA 1
ATOM 2290 C C . ASN A 1 323 ? 24.23900 20.58900 63.07300 1.000 19.42364 323 ASN A C 1
ATOM 2291 O O . ASN A 1 323 ? 24.27000 20.97500 61.90100 1.000 25.25231 323 ASN A O 1
ATOM 2296 N N . LEU A 1 324 ? 25.09500 19.66700 63.53500 1.000 22.28535 324 LEU A N 1
ATOM 2297 C CA . LEU A 1 324 ? 26.06500 19.05500 62.62700 1.000 24.73626 324 LEU A CA 1
ATOM 2298 C C . LEU A 1 324 ? 25.37400 18.40700 61.43500 1.000 20.48637 324 LEU A C 1
ATOM 2299 O O . LEU A 1 324 ? 25.87100 18.46800 60.30400 1.000 21.61618 324 LEU A O 1
ATOM 2304 N N . PHE A 1 325 ? 24.21100 17.78400 61.66200 1.000 21.17574 325 PHE A N 1
ATOM 2305 C CA . PHE A 1 325 ? 23.52300 17.15700 60.54400 1.000 20.11944 325 PHE A CA 1
ATOM 2306 C C . PHE A 1 325 ? 22.98000 18.19800 59.55900 1.000 18.97268 325 PHE A C 1
ATOM 2307 O O . PHE A 1 325 ? 22.90500 17.92700 58.35600 1.000 20.45281 325 PHE A O 1
ATOM 2315 N N . ALA A 1 326 ? 22.58500 19.37300 60.05500 1.000 21.99652 326 ALA A N 1
ATOM 2316 C CA . ALA A 1 326 ? 22.22900 20.47700 59.16900 1.000 21.59034 326 ALA A CA 1
ATOM 2317 C C . ALA A 1 326 ? 23.40700 20.86400 58.28800 1.000 24.38264 326 ALA A C 1
ATOM 2318 O O . ALA A 1 326 ? 23.24400 21.09900 57.08500 1.000 23.81097 326 ALA A O 1
ATOM 2320 N N . GLU A 1 327 ? 24.59600 20.90600 58.87000 1.000 26.05038 327 GLU A N 1
ATOM 2321 C CA . GLU A 1 327 ? 25.78300 21.21800 58.09300 1.000 22.19346 327 GLU A CA 1
ATOM 2322 C C . GLU A 1 327 ? 26.09900 20.15700 57.05400 1.000 24.54015 327 GLU A C 1
ATOM 2323 O O . GLU A 1 327 ? 26.34400 20.46100 55.91500 1.000 23.45840 327 GLU A O 1
ATOM 2329 N N . ILE A 1 328 ? 26.03700 18.89200 57.44900 1.000 20.22423 328 ILE A N 1
ATOM 2330 C CA . ILE A 1 328 ? 26.33300 17.81400 56.50900 1.000 21.66578 328 ILE A CA 1
ATOM 2331 C C . ILE A 1 328 ? 25.35600 17.83700 55.33700 1.000 22.18611 328 ILE A C 1
ATOM 2332 O O . ILE A 1 328 ? 25.75900 17.72900 54.17400 1.000 22.09004 328 ILE A O 1
ATOM 2337 N N . ILE A 1 329 ? 24.05300 17.96700 55.61400 1.000 21.89174 329 ILE A N 1
ATOM 2338 C CA . ILE A 1 329 ? 23.09300 17.85500 54.51800 1.000 20.71092 329 ILE A CA 1
ATOM 2339 C C . ILE A 1 329 ? 23.22400 19.04100 53.55700 1.000 19.13376 329 ILE A C 1
ATOM 2340 O O . ILE A 1 329 ? 23.09400 18.87100 52.34200 1.000 23.05221 329 ILE A O 1
ATOM 2345 N N . GLU A 1 330 ? 23.51100 20.24100 54.08200 1.000 23.34592 330 GLU A N 1
ATOM 2346 C CA . GLU A 1 330 ? 23.74100 21.40100 53.21600 1.000 27.10371 330 GLU A CA 1
ATOM 2347 C C . GLU A 1 330 ? 24.90000 21.14000 52.26500 1.000 28.29461 330 GLU A C 1
ATOM 2348 O O . GLU A 1 330 ? 24.79800 21.37300 51.05200 1.000 26.94653 330 GLU A O 1
ATOM 2354 N N . GLU A 1 331 ? 26.02100 20.66800 52.81500 1.000 25.76377 331 GLU A N 1
ATOM 2355 C CA . GLU A 1 331 ? 27.21700 20.45300 52.00900 1.000 24.47567 331 GLU A CA 1
ATOM 2356 C C . GLU A 1 331 ? 27.03100 19.29200 51.05100 1.000 25.60329 331 GLU A C 1
ATOM 2357 O O . GLU A 1 331 ? 27.51000 19.33600 49.91000 1.000 25.12894 331 GLU A O 1
ATOM 2363 N N . HIS A 1 332 ? 26.29500 18.26300 51.47700 1.000 24.10688 332 HIS A N 1
ATOM 2364 C CA . HIS A 1 332 ? 26.04700 17.13200 50.60000 1.000 21.35138 332 HIS A CA 1
ATOM 2365 C C . HIS A 1 332 ? 25.10700 17.50600 49.45800 1.000 21.40470 332 HIS A C 1
ATOM 2366 O O . HIS A 1 332 ? 25.34800 17.13100 48.30300 1.000 24.76012 332 HIS A O 1
ATOM 2373 N N . LEU A 1 333 ? 24.02700 18.23700 49.75200 1.000 23.85342 333 LEU A N 1
ATOM 2374 C CA . LEU A 1 333 ? 23.12600 18.63000 48.67600 1.000 23.84391 333 LEU A CA 1
ATOM 2375 C C . LEU A 1 333 ? 23.83800 19.52900 47.67500 1.000 27.82783 333 LEU A C 1
ATOM 2376 O O . LEU A 1 333 ? 23.52100 19.50500 46.48200 1.000 28.50545 333 LEU A O 1
ATOM 2381 N N . ALA A 1 334 ? 24.80700 20.31000 48.14700 1.000 26.40183 334 ALA A N 1
ATOM 2382 C CA . ALA A 1 334 ? 25.55500 21.20200 47.26800 1.000 29.59832 334 ALA A CA 1
ATOM 2383 C C . ALA A 1 334 ? 26.54300 20.44800 46.39600 1.000 32.13818 334 ALA A C 1
ATOM 2384 O O . ALA A 1 334 ? 26.95100 20.96600 45.35200 1.000 32.06654 334 ALA A O 1
ATOM 2386 N N . ASN A 1 335 ? 26.94900 19.24400 46.80400 1.000 30.17836 335 ASN A N 1
ATOM 2387 C CA . ASN A 1 335 ? 27.89500 18.44300 46.02800 1.000 32.81193 335 ASN A CA 1
ATOM 2388 C C . ASN A 1 335 ? 27.55400 16.97600 46.29400 1.000 28.51783 335 ASN A C 1
ATOM 2389 O O . ASN A 1 335 ? 28.20500 16.27700 47.07600 1.000 29.05267 335 ASN A O 1
ATOM 2394 N N . ARG A 1 336 ? 26.50900 16.50300 45.62000 1.000 26.51665 336 ARG A N 1
ATOM 2395 C CA . ARG A 1 336 ? 25.99700 15.15000 45.84000 1.000 25.29873 336 ARG A CA 1
ATOM 2396 C C . ARG A 1 336 ? 26.54200 14.23500 44.74900 1.000 23.37673 336 ARG A C 1
ATOM 2397 O O . ARG A 1 336 ? 25.87500 13.90600 43.76600 1.000 28.51144 336 ARG A O 1
ATOM 2405 N N . SER A 1 337 ? 27.77100 13.77800 44.95200 1.000 28.49353 337 SER A N 1
ATOM 2406 C CA . SER A 1 337 ? 28.48300 13.08100 43.89500 1.000 25.99895 337 SER A CA 1
ATOM 2407 C C . SER A 1 337 ? 28.16000 11.59500 43.89000 1.000 32.78174 337 SER A C 1
ATOM 2408 O O . SER A 1 337 ? 28.00100 10.97200 44.94200 1.000 29.91437 337 SER A O 1
ATOM 2411 N N . GLN A 1 338 ? 28.06300 11.03100 42.69000 1.000 30.85623 338 GLN A N 1
ATOM 2412 C CA . GLN A 1 338 ? 27.86900 9.59600 42.55700 1.000 29.48269 338 GLN A CA 1
ATOM 2413 C C . GLN A 1 338 ? 29.18100 8.82400 42.57800 1.000 38.08397 338 GLN A C 1
ATOM 2414 O O . GLN A 1 338 ? 29.22800 7.71600 43.12900 1.000 36.81096 338 GLN A O 1
ATOM 2420 N N . GLU A 1 339 ? 30.25400 9.39500 42.02400 1.000 34.94935 339 GLU A N 1
ATOM 2421 C CA . GLU A 1 339 ? 31.58600 8.80700 42.07700 1.000 33.28226 339 GLU A CA 1
ATOM 2422 C C . GLU A 1 339 ? 32.56300 9.81900 42.65400 1.000 28.34357 339 GLU A C 1
ATOM 2423 O O . GLU A 1 339 ? 32.25900 11.00500 42.78000 1.000 33.59760 339 GLU A O 1
ATOM 2429 N N . ASN A 1 340 ? 33.76000 9.33600 42.98700 1.000 35.43685 340 ASN A N 1
ATOM 2430 C CA . ASN A 1 340 ? 34.85200 10.18000 43.47000 1.000 32.00303 340 ASN A CA 1
ATOM 2431 C C . ASN A 1 340 ? 34.44000 10.95800 44.71900 1.000 30.29119 340 ASN A C 1
ATOM 2432 O O . ASN A 1 340 ? 34.36400 12.18300 44.73000 1.000 33.80269 340 ASN A O 1
ATOM 2437 N N . ILE A 1 341 ? 34.16400 10.20800 45.78400 1.000 26.75028 341 ILE A N 1
ATOM 2438 C CA . ILE A 1 341 ? 33.77600 10.77400 47.06600 1.000 25.67171 341 ILE A CA 1
ATOM 2439 C C . ILE A 1 341 ? 34.87900 10.62200 48.10000 1.000 23.95949 341 ILE A C 1
ATOM 2440 O O . ILE A 1 341 ? 34.66000 10.88900 49.28500 1.000 24.88795 341 ILE A O 1
ATOM 2445 N N . ASP A 1 342 ? 36.06500 10.19400 47.67300 1.000 27.74311 342 ASP A N 1
ATOM 2446 C CA . ASP A 1 342 ? 37.22400 10.04900 48.54600 1.000 28.98626 342 ASP A CA 1
ATOM 2447 C C . ASP A 1 342 ? 37.91300 11.40600 48.64700 1.000 28.56103 342 ASP A C 1
ATOM 2448 O O . ASP A 1 342 ? 38.55600 11.85100 47.69200 1.000 32.63505 342 ASP A O 1
ATOM 2453 N N . GLN A 1 343 ? 37.77800 12.06400 49.80100 1.000 27.19912 343 GLN A N 1
ATOM 2454 C CA . GLN A 1 343 ? 38.37100 13.37800 50.01900 1.000 27.43234 343 GLN A CA 1
ATOM 2455 C C . GLN A 1 343 ? 39.89000 13.33800 50.09700 1.000 37.07624 343 GLN A C 1
ATOM 2456 O O . GLN A 1 343 ? 40.51200 14.40200 50.16000 1.000 37.78114 343 GLN A O 1
ATOM 2462 N N . LEU A 1 344 ? 40.49300 12.15400 50.12300 1.000 31.02284 344 LEU A N 1
ATOM 2463 C CA . LEU A 1 344 ? 41.94000 12.02500 50.22100 1.000 37.27645 344 LEU A CA 1
ATOM 2464 C C . LEU A 1 344 ? 42.58700 11.59100 48.91600 1.000 34.45348 344 LEU A C 1
ATOM 2465 O O . LEU A 1 344 ? 43.81900 11.52800 48.84500 1.000 43.05195 344 LEU A O 1
ATOM 2470 N N . ALA A 1 345 ? 41.80100 11.29900 47.88600 1.000 41.65887 345 ALA A N 1
ATOM 2471 C CA . ALA A 1 345 ? 42.34100 10.89300 46.59200 1.000 39.53874 345 ALA A CA 1
ATOM 2472 C C . ALA A 1 345 ? 42.70800 12.10900 45.74900 1.000 40.38427 345 ALA A C 1
ATOM 2473 O O . ALA A 1 345 ? 43.03400 13.16600 46.29000 1.000 48.04441 345 ALA A O 1
#

Sequence (303 aa):
SDLRKEVENHYKLSLLPEDFYHFWKFCEELDPEKPSSDSLSSASLGLQLVGPYDILAGKHKLNFNLHWRFYYDPPEFQTIIIGDNKTQYHMGYFRDSPDEFPVYVGINEAKKNCIIVPNGDNVFAAVKLFLTKKLREIDKKKINLLKNIDEKLTEAARELGYSLEQRTVKMKQRDKKVVTKTFHGAGLLVVPVDKNDVGYRELPETDADLKRICKTTIVEAASDEERLKAFAPIQEMMTFVQFANDECDYGMGLELGMDLFCYGSHYFHKVAGQLLPLAYNLLKRNLFAEIIEEHLANRSQENIDQLA